Protein AF-A0A4Q3UYT1-F1 (afdb_monomer_lite)

pLDDT: mean 86.76, std 13.09, range [27.31, 98.31]

Structure (mmCIF, N/CA/C/O backbone):
data_AF-A0A4Q3UYT1-F1
#
_entry.id   AF-A0A4Q3UYT1-F1
#
loop_
_atom_site.group_PDB
_atom_site.id
_atom_site.type_symbol
_atom_site.label_atom_id
_atom_site.label_alt_id
_atom_site.label_comp_id
_atom_site.label_asym_id
_atom_site.label_entity_id
_atom_site.label_seq_id
_atom_site.pdbx_PDB_ins_code
_atom_site.Cartn_x
_atom_site.Cartn_y
_atom_site.Cartn_z
_atom_site.occupancy
_atom_site.B_iso_or_equiv
_atom_site.auth_seq_id
_atom_site.auth_comp_id
_atom_site.auth_asym_id
_atom_site.auth_atom_id
_atom_site.pdbx_PDB_model_num
ATOM 1 N N . MET A 1 1 ? -26.853 -5.109 47.992 1.00 38.84 1 MET A N 1
ATOM 2 C CA . MET A 1 1 ? -26.633 -5.726 46.668 1.00 38.84 1 MET A CA 1
ATOM 3 C C . MET A 1 1 ? -26.149 -4.627 45.738 1.00 38.84 1 MET A C 1
ATOM 5 O O . MET A 1 1 ? -26.938 -3.779 45.352 1.00 38.84 1 MET A O 1
ATOM 9 N N . VAL A 1 2 ? -24.836 -4.546 45.523 1.00 29.66 2 VAL A N 1
ATOM 10 C CA . VAL A 1 2 ? -24.197 -3.491 44.723 1.00 29.66 2 VAL A CA 1
ATOM 11 C C . VAL A 1 2 ? -24.002 -4.058 43.322 1.00 29.66 2 VAL A C 1
ATOM 13 O O . VAL A 1 2 ? -23.218 -4.988 43.153 1.00 29.66 2 VAL A O 1
ATOM 16 N N . LEU A 1 3 ? -24.748 -3.553 42.336 1.00 27.31 3 LEU A N 1
ATOM 17 C CA . LEU A 1 3 ? -24.408 -3.790 40.935 1.00 27.31 3 LEU A CA 1
ATOM 18 C C . LEU A 1 3 ? -23.140 -2.984 40.626 1.00 27.31 3 LEU A C 1
ATOM 20 O O . LEU A 1 3 ? -23.147 -1.771 40.854 1.00 27.31 3 LEU A O 1
ATOM 24 N N . PRO A 1 4 ? -22.069 -3.591 40.090 1.00 34.38 4 PRO A N 1
ATOM 25 C CA . PRO A 1 4 ? -21.012 -2.795 39.506 1.00 34.38 4 PRO A CA 1
ATOM 26 C C . PRO A 1 4 ? -21.599 -2.134 38.257 1.00 34.38 4 PRO A C 1
ATOM 28 O O . PRO A 1 4 ? -22.076 -2.816 37.348 1.00 34.38 4 PRO A O 1
ATOM 31 N N . LEU A 1 5 ? -21.575 -0.799 38.212 1.00 30.27 5 LEU A N 1
ATOM 32 C CA . LEU A 1 5 ? -21.608 -0.091 36.940 1.00 30.27 5 LEU A CA 1
ATOM 33 C C . LEU A 1 5 ? -20.421 -0.638 36.138 1.00 30.27 5 LEU A C 1
ATOM 35 O O . LEU A 1 5 ? -19.271 -0.305 36.427 1.00 30.27 5 LEU A O 1
ATOM 39 N N . LEU A 1 6 ? -20.690 -1.503 35.157 1.00 36.19 6 LEU A N 1
ATOM 40 C CA . LEU A 1 6 ? -19.767 -1.696 34.051 1.00 36.19 6 LEU A CA 1
ATOM 41 C C . LEU A 1 6 ? -19.621 -0.318 33.412 1.00 36.19 6 LEU A C 1
ATOM 43 O O . LEU A 1 6 ? -20.499 0.137 32.680 1.00 36.19 6 LEU A O 1
ATOM 47 N N . GLY A 1 7 ? -18.541 0.378 33.760 1.00 33.81 7 GLY A N 1
ATOM 48 C CA . GLY A 1 7 ? -18.118 1.557 33.036 1.00 33.81 7 GLY A CA 1
ATOM 49 C C . GLY A 1 7 ? -17.941 1.135 31.588 1.00 33.81 7 GLY A C 1
ATOM 50 O O . GLY A 1 7 ? -16.992 0.422 31.266 1.00 33.81 7 GLY A O 1
ATOM 51 N N . LEU A 1 8 ? -18.879 1.536 30.730 1.00 33.84 8 LEU A N 1
ATOM 52 C CA . LEU A 1 8 ? -18.677 1.578 29.291 1.00 33.84 8 LEU A CA 1
ATOM 53 C C . LEU A 1 8 ? -17.530 2.561 29.054 1.00 33.84 8 LEU A C 1
ATOM 55 O O . LEU A 1 8 ? -17.736 3.754 28.846 1.00 33.84 8 LEU A O 1
ATOM 59 N N . LEU A 1 9 ? -16.298 2.069 29.157 1.00 42.50 9 LEU A N 1
ATOM 60 C CA . LEU A 1 9 ? -15.155 2.756 28.595 1.00 42.50 9 LEU A CA 1
ATOM 61 C C . LEU A 1 9 ? -15.415 2.768 27.093 1.00 42.50 9 LEU A C 1
ATOM 63 O O . LEU A 1 9 ? -15.369 1.723 26.447 1.00 42.50 9 LEU A O 1
ATOM 67 N N . ALA A 1 10 ? -15.772 3.936 26.563 1.00 49.00 10 ALA A N 1
ATOM 68 C CA . ALA A 1 10 ? -15.881 4.154 25.133 1.00 49.00 10 ALA A CA 1
ATOM 69 C C . ALA A 1 10 ? -14.508 3.860 24.513 1.00 49.00 10 ALA A C 1
ATOM 71 O O . ALA A 1 10 ? -13.589 4.679 24.570 1.00 49.00 10 ALA A O 1
ATOM 72 N N . SER A 1 11 ? -14.338 2.646 23.998 1.00 58.69 11 SER A N 1
ATOM 73 C CA . SER A 1 11 ? -13.198 2.294 23.168 1.00 58.69 11 SER A CA 1
ATOM 74 C C . SER A 1 11 ? -13.380 2.993 21.831 1.00 58.69 11 SER A C 1
ATOM 76 O O . SER A 1 11 ? -14.423 2.836 21.192 1.00 58.69 11 SER A O 1
ATOM 78 N N . ASP A 1 12 ? -12.375 3.752 21.405 1.00 72.50 12 ASP A N 1
ATOM 79 C CA . ASP A 1 12 ? -12.398 4.344 20.074 1.00 72.50 12 ASP A CA 1
ATOM 80 C C . ASP A 1 12 ? -12.435 3.204 19.048 1.00 72.50 12 ASP A C 1
ATOM 82 O O . ASP A 1 12 ? -11.598 2.296 19.087 1.00 72.50 12 ASP A O 1
ATOM 86 N N . ILE A 1 13 ? -13.426 3.227 18.153 1.00 76.00 13 ILE A N 1
ATOM 87 C CA . ILE A 1 13 ? -13.493 2.285 17.037 1.00 76.00 13 ILE A CA 1
ATOM 88 C C . ILE A 1 13 ? -12.629 2.840 15.913 1.00 76.00 13 ILE A C 1
ATOM 90 O O . ILE A 1 13 ? -12.883 3.912 15.360 1.00 76.00 13 ILE A O 1
ATOM 94 N N . VAL A 1 14 ? -11.608 2.079 15.555 1.00 82.50 14 VAL A N 1
ATOM 95 C CA . VAL A 1 14 ? -10.807 2.296 14.361 1.00 82.50 14 VAL A CA 1
ATOM 96 C C . VAL A 1 14 ? -11.461 1.592 13.180 1.00 82.50 14 VAL A C 1
ATOM 98 O O . VAL A 1 14 ? -11.761 0.398 13.233 1.00 82.50 14 VAL A O 1
ATOM 101 N N . THR A 1 15 ? -11.621 2.335 12.088 1.00 82.50 15 THR A N 1
ATOM 102 C CA . THR A 1 15 ? -12.094 1.837 10.795 1.00 82.50 15 THR A CA 1
ATOM 103 C C . THR A 1 15 ? -11.015 2.012 9.735 1.00 82.50 15 THR A C 1
ATOM 105 O O . THR A 1 15 ? -10.253 2.980 9.769 1.00 82.50 15 THR A O 1
ATOM 108 N N . PHE A 1 16 ? -10.980 1.109 8.761 1.00 86.69 16 PHE A N 1
ATOM 109 C CA . PHE A 1 16 ? -10.059 1.189 7.630 1.00 86.69 16 PHE A CA 1
ATOM 110 C C . PHE A 1 16 ? -10.672 1.977 6.475 1.00 86.69 16 PHE A C 1
ATOM 112 O O . PHE A 1 16 ? -11.866 1.865 6.201 1.00 86.69 16 PHE A O 1
ATOM 119 N N . GLY A 1 17 ? -9.847 2.767 5.789 1.00 83.06 17 GLY A N 1
ATOM 120 C CA . GLY A 1 17 ? -10.263 3.426 4.559 1.00 83.06 17 GLY A CA 1
ATOM 121 C C . GLY A 1 17 ? -10.394 2.424 3.402 1.00 83.06 17 GLY A C 1
ATOM 122 O O . GLY A 1 17 ? -9.722 1.387 3.396 1.00 83.06 17 GLY A O 1
ATOM 123 N N . PRO A 1 18 ? -11.214 2.722 2.380 1.00 81.12 18 PRO A N 1
ATOM 124 C CA . PRO A 1 18 ? -11.210 1.957 1.138 1.00 81.12 18 PRO A CA 1
ATOM 125 C C . PRO A 1 18 ? -9.799 1.877 0.541 1.00 81.12 18 PRO A C 1
ATOM 127 O O . PRO A 1 18 ? -9.066 2.869 0.505 1.00 81.12 18 PRO A O 1
ATOM 130 N N . GLY A 1 19 ? -9.416 0.691 0.068 1.00 85.56 19 GLY A N 1
ATOM 131 C CA . GLY A 1 19 ? -8.095 0.451 -0.517 1.00 85.56 19 GLY A CA 1
ATOM 132 C C . GLY A 1 19 ? -6.958 0.270 0.494 1.00 85.56 19 GLY A C 1
ATOM 133 O O . GLY A 1 19 ? -5.814 0.147 0.065 1.00 85.56 19 GLY A O 1
ATOM 134 N N . THR A 1 20 ? -7.217 0.235 1.807 1.00 90.94 20 THR A N 1
ATOM 135 C CA . THR A 1 20 ? -6.207 -0.179 2.796 1.00 90.94 20 THR A CA 1
ATOM 136 C C . THR A 1 20 ? -5.917 -1.678 2.656 1.00 90.94 20 THR A C 1
ATOM 138 O O . THR A 1 20 ? -6.836 -2.490 2.560 1.00 90.94 20 THR A O 1
ATOM 141 N N . SER A 1 21 ? -4.644 -2.068 2.663 1.00 91.81 21 SER A N 1
ATOM 142 C CA . SER A 1 21 ? -4.230 -3.445 2.397 1.00 91.81 21 SER A CA 1
ATOM 143 C C . SER A 1 21 ? -4.503 -4.413 3.551 1.00 91.81 21 SER A C 1
ATOM 145 O O . SER A 1 21 ? -4.430 -3.999 4.709 1.00 91.81 21 SER A O 1
ATOM 147 N N . PRO A 1 22 ? -4.744 -5.709 3.269 1.00 89.06 22 PRO A N 1
ATOM 148 C CA . PRO A 1 22 ? -4.932 -6.719 4.310 1.00 89.06 22 PRO A CA 1
ATOM 149 C C . PRO A 1 22 ? -3.774 -6.771 5.311 1.00 89.06 22 PRO A C 1
ATOM 151 O O . PRO A 1 22 ? -4.014 -6.776 6.511 1.00 89.06 22 PRO A O 1
ATOM 154 N N . GLU A 1 23 ? -2.525 -6.676 4.843 1.00 91.19 23 GLU A N 1
ATOM 155 C CA . GLU A 1 23 ? -1.339 -6.751 5.710 1.00 91.19 23 GLU A CA 1
ATOM 156 C C . GLU A 1 23 ? -1.284 -5.585 6.712 1.00 91.19 23 GLU A C 1
ATOM 158 O O . GLU A 1 23 ? -0.921 -5.749 7.882 1.00 91.19 23 GLU A O 1
ATOM 163 N N . PHE A 1 24 ? -1.688 -4.390 6.270 1.00 93.50 24 PHE A N 1
ATOM 164 C CA . PHE A 1 24 ? -1.835 -3.235 7.149 1.00 93.50 24 PHE A CA 1
ATOM 165 C C . PHE A 1 24 ? -2.968 -3.458 8.160 1.00 93.50 24 PHE A C 1
ATOM 167 O O . PHE A 1 24 ? -2.777 -3.234 9.356 1.00 93.50 24 PHE A O 1
ATOM 174 N N . GLN A 1 25 ? -4.132 -3.926 7.697 1.00 92.38 25 GLN A N 1
ATOM 175 C CA . GLN A 1 25 ? -5.292 -4.184 8.555 1.00 92.38 25 GLN A CA 1
ATOM 176 C C . GLN A 1 25 ? -4.997 -5.244 9.623 1.00 92.38 25 GLN A C 1
ATOM 178 O O . GLN A 1 25 ? -5.402 -5.085 10.774 1.00 92.38 25 GLN A O 1
ATOM 183 N N . ASP A 1 26 ? -4.292 -6.314 9.263 1.00 91.69 26 ASP A N 1
ATOM 184 C CA . ASP A 1 26 ? -3.894 -7.389 10.174 1.00 91.69 26 ASP A CA 1
ATOM 185 C C . ASP A 1 26 ? -2.922 -6.878 11.239 1.00 91.69 26 ASP A C 1
ATOM 187 O O . ASP A 1 26 ? -3.110 -7.144 12.428 1.00 91.69 26 ASP A O 1
ATOM 191 N N . THR A 1 27 ? -1.947 -6.051 10.844 1.00 93.50 27 THR A N 1
ATOM 192 C CA . THR A 1 27 ? -1.020 -5.417 11.794 1.00 93.50 27 THR A CA 1
ATOM 193 C C . THR A 1 27 ? -1.770 -4.524 12.788 1.00 93.50 27 THR A C 1
ATOM 195 O O . THR A 1 27 ? -1.546 -4.625 13.994 1.00 93.50 27 THR A O 1
ATOM 198 N N . VAL A 1 28 ? -2.701 -3.688 12.311 1.00 94.50 28 VAL A N 1
ATOM 199 C CA . VAL A 1 28 ? -3.529 -2.820 13.170 1.00 94.50 28 VAL A CA 1
ATOM 200 C C . VAL A 1 28 ? -4.394 -3.635 14.133 1.00 94.50 28 VAL A C 1
ATOM 202 O O . VAL A 1 28 ? -4.405 -3.349 15.330 1.00 94.50 28 VAL A O 1
ATOM 205 N N . ARG A 1 29 ? -5.059 -4.691 13.649 1.00 92.75 29 ARG A N 1
ATOM 206 C CA . ARG A 1 29 ? -5.827 -5.618 14.498 1.00 92.75 29 ARG A CA 1
ATOM 207 C C . ARG A 1 29 ? -4.945 -6.279 15.557 1.00 92.75 29 ARG A C 1
ATOM 209 O O . ARG A 1 29 ? -5.341 -6.378 16.717 1.00 92.75 29 ARG A O 1
ATOM 216 N N . GLY A 1 30 ? -3.726 -6.670 15.189 1.00 93.06 30 GLY A N 1
ATOM 217 C CA . GLY A 1 30 ? -2.736 -7.212 16.116 1.00 93.06 30 GLY A CA 1
ATOM 218 C C . GLY A 1 30 ? -2.318 -6.223 17.210 1.00 93.06 30 GLY A C 1
ATOM 219 O O . GLY A 1 30 ? -2.151 -6.637 18.359 1.00 93.06 30 GLY A O 1
ATOM 220 N N . ILE A 1 31 ? -2.174 -4.933 16.878 1.00 94.56 31 ILE A N 1
ATOM 221 C CA . ILE A 1 31 ? -1.887 -3.864 17.851 1.00 94.56 31 ILE A CA 1
ATOM 222 C C . ILE A 1 31 ? -3.055 -3.723 18.823 1.00 94.56 31 ILE A C 1
ATOM 224 O O . ILE A 1 31 ? -2.837 -3.817 20.029 1.00 94.56 31 ILE A O 1
ATOM 228 N N . SER A 1 32 ? -4.280 -3.568 18.315 1.00 92.50 32 SER A N 1
ATOM 229 C CA . SER A 1 32 ? -5.493 -3.475 19.136 1.00 92.50 32 SER A CA 1
ATOM 230 C C . SER A 1 32 ? -5.618 -4.642 20.114 1.00 92.50 32 SER A C 1
ATOM 232 O O . SER A 1 32 ? -5.707 -4.424 21.320 1.00 92.50 32 SER A O 1
ATOM 234 N N . ALA A 1 33 ? -5.493 -5.878 19.622 1.00 92.88 33 ALA A N 1
ATOM 235 C CA . ALA A 1 33 ? -5.571 -7.075 20.456 1.00 92.88 33 ALA A CA 1
ATOM 236 C C . ALA A 1 33 ? -4.444 -7.163 21.504 1.00 92.88 33 ALA A C 1
ATOM 238 O O . ALA A 1 33 ? -4.620 -7.779 22.556 1.00 92.88 33 ALA A O 1
ATOM 239 N N . ALA A 1 34 ? -3.264 -6.595 21.229 1.00 94.06 34 ALA A N 1
ATOM 240 C CA . ALA A 1 34 ? -2.174 -6.529 22.200 1.00 94.06 34 ALA A CA 1
ATOM 241 C C . ALA A 1 34 ? -2.446 -5.477 23.288 1.00 94.06 34 ALA A C 1
ATOM 243 O O . ALA A 1 34 ? -2.235 -5.768 24.464 1.00 94.06 34 ALA A O 1
ATOM 244 N N . VAL A 1 35 ? -2.968 -4.301 22.922 1.00 93.25 35 VAL A N 1
ATOM 245 C CA . VAL A 1 35 ? -3.339 -3.246 23.883 1.00 93.25 35 VAL A CA 1
ATOM 246 C C . VAL A 1 35 ? -4.492 -3.693 24.783 1.00 93.25 35 VAL A C 1
ATOM 248 O O . VAL A 1 35 ? -4.411 -3.517 25.994 1.00 93.25 35 VAL A O 1
ATOM 251 N N . GLU A 1 36 ? -5.518 -4.346 24.230 1.00 90.69 36 GLU A N 1
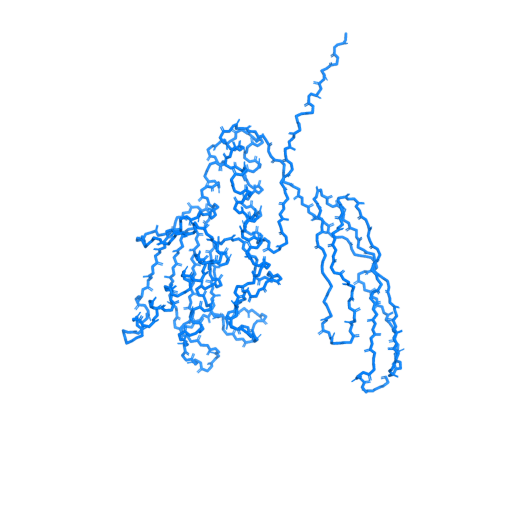ATOM 252 C CA . GLU A 1 36 ? -6.632 -4.922 25.006 1.00 90.69 36 GLU A CA 1
ATOM 253 C C . GLU A 1 36 ? -6.157 -5.929 26.064 1.00 90.69 36 GLU A C 1
ATOM 255 O O . GLU A 1 36 ? -6.716 -6.001 27.155 1.00 90.69 36 GLU A O 1
ATOM 260 N N . LYS A 1 37 ? -5.090 -6.681 25.767 1.00 93.12 37 LYS A N 1
ATOM 261 C CA . LYS A 1 37 ? -4.464 -7.633 26.699 1.00 93.12 37 LYS A CA 1
ATOM 262 C C . LYS A 1 37 ? -3.452 -6.987 27.654 1.00 93.12 37 LYS A C 1
ATOM 264 O O . LYS A 1 37 ? -2.860 -7.696 28.462 1.00 93.12 37 LYS A O 1
ATOM 269 N N . GLY A 1 38 ? -3.207 -5.680 27.545 1.00 92.56 38 GLY A N 1
ATOM 270 C CA . GLY A 1 38 ? -2.166 -4.975 28.299 1.00 92.56 38 GLY A CA 1
ATOM 271 C C . GLY A 1 38 ? -0.727 -5.322 27.884 1.00 92.56 38 GLY A C 1
ATOM 272 O O . GLY A 1 38 ? 0.218 -4.950 28.580 1.00 92.56 38 GLY A O 1
ATOM 273 N N . ASP A 1 39 ? -0.524 -6.007 26.754 1.00 95.38 39 ASP A N 1
ATOM 274 C CA . ASP A 1 39 ? 0.796 -6.384 26.234 1.00 95.38 39 ASP A CA 1
ATOM 275 C C . ASP A 1 39 ? 1.425 -5.223 25.443 1.00 95.38 39 ASP A C 1
ATOM 277 O O . ASP A 1 39 ? 1.495 -5.210 24.207 1.00 95.38 39 ASP A O 1
ATOM 281 N N . LYS A 1 40 ? 1.897 -4.212 26.183 1.00 94.19 40 LYS A N 1
ATOM 282 C CA . LYS A 1 40 ? 2.532 -3.011 25.612 1.00 94.19 40 LYS A CA 1
ATOM 283 C C . LYS A 1 40 ? 3.761 -3.323 24.764 1.00 94.19 40 LYS A C 1
ATOM 285 O O . LYS A 1 40 ? 4.020 -2.619 23.786 1.00 94.19 40 LYS A O 1
ATOM 290 N N . ALA A 1 41 ? 4.527 -4.351 25.128 1.00 94.44 41 ALA A N 1
ATOM 291 C CA . ALA A 1 41 ? 5.742 -4.726 24.414 1.00 94.44 41 ALA A CA 1
ATOM 292 C C . ALA A 1 41 ? 5.403 -5.244 23.012 1.00 94.44 41 ALA A C 1
ATOM 294 O O . ALA A 1 41 ? 5.958 -4.766 22.017 1.00 94.44 41 ALA A O 1
ATOM 295 N N . LYS A 1 42 ? 4.432 -6.160 22.908 1.00 94.69 42 LYS A N 1
ATOM 296 C CA . LYS A 1 42 ? 3.948 -6.647 21.615 1.00 94.69 42 LYS A CA 1
ATOM 297 C C . LYS A 1 42 ? 3.275 -5.544 20.808 1.00 94.69 42 LYS A C 1
ATOM 299 O O . LYS A 1 42 ? 3.552 -5.445 19.613 1.00 94.69 42 LYS A O 1
ATOM 304 N N . ALA A 1 43 ? 2.446 -4.709 21.436 1.00 95.12 43 ALA A N 1
ATOM 305 C CA . ALA A 1 43 ? 1.783 -3.599 20.759 1.00 95.12 43 ALA A CA 1
ATOM 306 C C . ALA A 1 43 ? 2.801 -2.619 20.154 1.00 95.12 43 ALA A C 1
ATOM 308 O O . ALA A 1 43 ? 2.705 -2.277 18.979 1.00 95.12 43 ALA A O 1
ATOM 309 N N . SER A 1 44 ? 3.835 -2.250 20.917 1.00 94.50 44 SER A N 1
ATOM 310 C CA . SER A 1 44 ? 4.917 -1.372 20.451 1.00 94.50 44 SER A CA 1
ATOM 311 C C . SER A 1 44 ? 5.724 -2.004 19.316 1.00 94.50 44 SER A C 1
ATOM 313 O O . SER A 1 44 ? 6.047 -1.331 18.338 1.00 94.50 44 SER A O 1
ATOM 315 N N . ARG A 1 45 ? 6.011 -3.311 19.404 1.00 92.75 45 ARG A N 1
ATOM 316 C CA . ARG A 1 45 ? 6.698 -4.049 18.336 1.00 92.75 45 ARG A CA 1
ATOM 317 C C . ARG A 1 45 ? 5.884 -4.054 17.043 1.00 92.75 45 ARG A C 1
ATOM 319 O O . ARG A 1 45 ? 6.445 -3.799 15.987 1.00 92.75 45 ARG A O 1
ATOM 326 N N . LEU A 1 46 ? 4.582 -4.330 17.121 1.00 93.56 46 LEU A N 1
ATOM 327 C CA . LEU A 1 46 ? 3.697 -4.326 15.952 1.00 93.56 46 LEU A CA 1
ATOM 328 C C . LEU A 1 46 ? 3.506 -2.912 15.388 1.00 93.56 46 LEU A C 1
ATOM 330 O O . LEU A 1 46 ? 3.515 -2.734 14.176 1.00 93.56 46 LEU A O 1
ATOM 334 N N . LEU A 1 47 ? 3.414 -1.893 16.245 1.00 94.25 47 LEU A N 1
ATOM 335 C CA . LEU A 1 47 ? 3.349 -0.494 15.820 1.00 94.25 47 LEU A CA 1
ATOM 336 C C . LEU A 1 47 ? 4.597 -0.082 15.023 1.00 94.25 47 LEU A C 1
ATOM 338 O O . LEU A 1 47 ? 4.481 0.655 14.047 1.00 94.25 47 LEU A O 1
ATOM 342 N N . ALA A 1 48 ? 5.777 -0.593 15.386 1.00 92.00 48 ALA A N 1
ATOM 343 C CA . ALA A 1 48 ? 7.012 -0.370 14.632 1.00 92.00 48 ALA A CA 1
ATOM 344 C C . ALA A 1 48 ? 7.016 -1.037 13.240 1.00 92.00 48 ALA A C 1
ATOM 346 O O . ALA A 1 48 ? 7.828 -0.665 12.392 1.00 92.00 48 ALA A O 1
ATOM 347 N N . LEU A 1 49 ? 6.105 -1.986 12.983 1.00 91.31 49 LEU A N 1
ATOM 348 C CA . LEU A 1 49 ? 5.872 -2.568 11.658 1.00 91.31 49 LEU A CA 1
ATOM 349 C C . LEU A 1 49 ? 4.909 -1.736 10.809 1.00 91.31 49 LEU A C 1
ATOM 351 O O . LEU A 1 49 ? 4.644 -2.125 9.677 1.00 91.31 49 LEU A O 1
ATOM 355 N N . LEU A 1 50 ? 4.341 -0.636 11.303 1.00 93.94 50 LEU A N 1
ATOM 356 C CA . LEU A 1 50 ? 3.525 0.248 10.472 1.00 93.94 50 LEU A CA 1
ATOM 357 C C . LEU A 1 50 ? 4.405 1.258 9.706 1.00 93.94 50 LEU A C 1
ATOM 359 O O . LEU A 1 50 ? 5.525 1.560 10.124 1.00 93.94 50 LEU A O 1
ATOM 363 N N . PRO A 1 51 ? 3.939 1.778 8.554 1.00 94.12 51 PRO A N 1
ATOM 364 C CA . PRO A 1 51 ? 4.714 2.718 7.752 1.00 94.12 51 PRO A CA 1
ATOM 365 C C . PRO A 1 51 ? 5.049 4.000 8.528 1.00 94.12 51 PRO A C 1
ATOM 367 O O . PRO A 1 51 ? 4.197 4.599 9.178 1.00 94.12 51 PRO A O 1
ATOM 370 N N . ALA A 1 52 ? 6.285 4.478 8.399 1.00 92.81 52 ALA A N 1
ATOM 371 C CA . ALA A 1 52 ? 6.709 5.776 8.920 1.00 92.81 52 ALA A CA 1
ATOM 372 C C . ALA A 1 52 ? 6.777 6.828 7.802 1.00 92.81 52 ALA A C 1
ATOM 374 O O . ALA A 1 52 ? 7.083 6.500 6.655 1.00 92.81 52 ALA A O 1
ATOM 375 N N . LYS A 1 53 ? 6.561 8.107 8.150 1.00 93.75 53 LYS A N 1
ATOM 376 C CA . LYS A 1 53 ? 6.727 9.234 7.210 1.00 93.75 53 LYS A CA 1
ATOM 377 C C . LYS A 1 53 ? 8.179 9.377 6.736 1.00 93.75 53 LYS A C 1
ATOM 379 O O . LYS A 1 53 ? 8.425 9.748 5.593 1.00 93.75 53 LYS A O 1
ATOM 384 N N . THR A 1 54 ? 9.139 9.017 7.587 1.00 96.06 54 THR A N 1
ATOM 385 C CA . THR A 1 54 ? 10.538 8.831 7.186 1.00 96.06 54 THR A CA 1
ATOM 386 C C . THR A 1 54 ? 10.764 7.372 6.813 1.00 96.06 54 THR A C 1
ATOM 388 O O . THR A 1 54 ? 10.891 6.511 7.682 1.00 96.06 54 THR A O 1
ATOM 391 N N . VAL A 1 55 ? 10.834 7.095 5.516 1.00 96.00 55 VAL A N 1
ATOM 392 C CA . VAL A 1 55 ? 11.100 5.767 4.966 1.00 96.00 55 VAL A CA 1
ATOM 393 C C . VAL A 1 55 ? 12.606 5.560 4.874 1.00 96.00 55 VAL A C 1
ATOM 395 O O . VAL A 1 55 ? 13.290 6.208 4.077 1.00 96.00 55 VAL A O 1
ATOM 398 N N . THR A 1 56 ? 13.139 4.642 5.677 1.00 96.81 56 THR A N 1
ATOM 399 C CA . THR A 1 56 ? 14.499 4.145 5.466 1.00 96.81 56 THR A CA 1
ATOM 400 C C . THR A 1 56 ? 14.481 3.086 4.371 1.00 96.81 56 THR A C 1
ATOM 402 O O . THR A 1 56 ? 13.662 2.168 4.418 1.00 96.81 56 THR A O 1
ATOM 405 N N . TYR A 1 57 ? 15.366 3.202 3.381 1.00 98.00 57 TYR A N 1
ATOM 406 C CA . TYR A 1 57 ? 15.396 2.268 2.257 1.00 98.00 57 TYR A CA 1
ATOM 407 C C . TYR A 1 57 ? 16.796 1.747 1.940 1.00 98.00 57 TYR A C 1
ATOM 409 O O . TYR A 1 57 ? 17.774 2.486 2.051 1.00 98.00 57 TYR A O 1
ATOM 417 N N . SER A 1 58 ? 16.891 0.501 1.484 1.00 97.81 58 SER A N 1
ATOM 418 C CA . SER A 1 58 ? 18.089 -0.044 0.841 1.00 97.81 58 SER A CA 1
ATOM 419 C C . SER A 1 58 ? 17.828 -0.277 -0.650 1.00 97.81 58 SER A C 1
ATOM 421 O O . SER A 1 58 ? 16.697 -0.504 -1.077 1.00 97.81 58 SER A O 1
ATOM 423 N N . TRP A 1 59 ? 18.876 -0.145 -1.463 1.00 97.75 59 TRP A N 1
ATOM 424 C CA . TRP A 1 59 ? 18.817 -0.281 -2.920 1.00 97.75 59 TRP A CA 1
ATOM 425 C C . TRP A 1 59 ? 19.965 -1.174 -3.367 1.00 97.75 59 TRP A C 1
ATOM 427 O O . TRP A 1 59 ? 21.107 -0.715 -3.452 1.00 97.75 59 TRP A O 1
ATOM 437 N N . ASP A 1 60 ? 19.663 -2.451 -3.572 1.00 97.19 60 ASP A N 1
ATOM 438 C CA . ASP A 1 60 ? 20.627 -3.452 -4.009 1.00 97.19 60 ASP A CA 1
ATOM 439 C C . ASP A 1 60 ? 20.756 -3.406 -5.532 1.00 97.19 60 ASP A C 1
ATOM 441 O O . ASP A 1 60 ? 19.934 -3.947 -6.259 1.00 97.19 60 ASP A O 1
ATOM 445 N N . GLU A 1 61 ? 21.791 -2.734 -6.025 1.00 96.44 61 GLU A N 1
ATOM 446 C CA . GLU A 1 61 ? 22.047 -2.591 -7.460 1.00 96.44 61 GLU A CA 1
ATOM 447 C C . GLU A 1 61 ? 22.889 -3.725 -8.063 1.00 96.44 61 GLU A C 1
ATOM 449 O O . GLU A 1 61 ? 23.288 -3.630 -9.227 1.00 96.44 61 GLU A O 1
ATOM 454 N N . SER A 1 62 ? 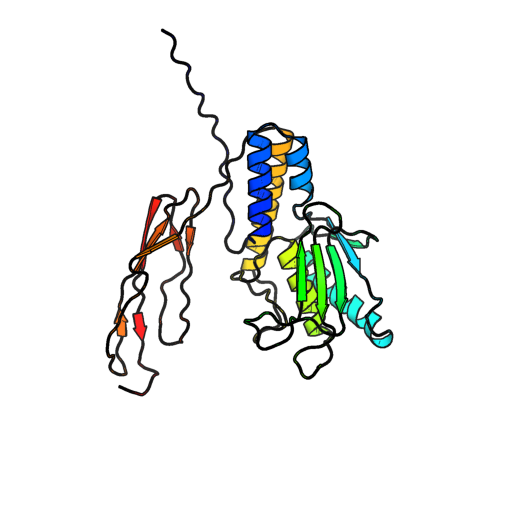23.186 -4.784 -7.300 1.00 97.00 62 SER A N 1
ATOM 455 C CA . SER A 1 62 ? 24.103 -5.853 -7.722 1.00 97.00 62 SER A CA 1
ATOM 456 C C . SER A 1 62 ? 23.670 -6.527 -9.027 1.00 97.00 62 SER A C 1
ATOM 458 O O . SER A 1 62 ? 24.504 -6.756 -9.903 1.00 97.00 62 SER A O 1
ATOM 460 N N . ALA A 1 63 ? 22.366 -6.756 -9.194 1.00 96.81 63 ALA A N 1
ATOM 461 C CA . ALA A 1 63 ? 21.788 -7.353 -10.394 1.00 96.81 63 ALA A CA 1
ATOM 462 C C . ALA A 1 63 ? 21.522 -6.346 -11.534 1.00 96.81 63 ALA A C 1
ATOM 464 O O . ALA A 1 63 ? 21.214 -6.765 -12.648 1.00 96.81 63 ALA A O 1
ATOM 465 N N . ILE A 1 64 ? 21.646 -5.031 -11.303 1.00 96.81 64 ILE A N 1
ATOM 466 C CA . ILE A 1 64 ? 21.406 -4.016 -12.342 1.00 96.81 64 ILE A CA 1
ATOM 467 C C . ILE A 1 64 ? 22.634 -3.926 -13.270 1.00 96.81 64 ILE A C 1
ATOM 469 O O . ILE A 1 64 ? 23.751 -3.694 -12.776 1.00 96.81 64 ILE A O 1
ATOM 473 N N . PRO A 1 65 ? 22.455 -4.012 -14.608 1.00 95.94 65 PRO A N 1
ATOM 474 C CA . PRO A 1 65 ? 23.531 -3.776 -15.568 1.00 95.94 65 PRO A CA 1
ATOM 475 C C . PRO A 1 65 ? 24.230 -2.440 -15.312 1.00 95.94 65 PRO A C 1
ATOM 477 O O . PRO A 1 65 ? 23.571 -1.413 -15.158 1.00 95.94 65 PRO A O 1
ATOM 480 N N . LYS A 1 66 ? 25.571 -2.432 -15.291 1.00 97.12 66 LYS A N 1
ATOM 481 C CA . LYS A 1 66 ? 26.370 -1.248 -14.918 1.00 97.12 66 LYS A CA 1
ATOM 482 C C . LYS A 1 66 ? 25.974 0.009 -15.704 1.00 97.12 66 LYS A C 1
ATOM 484 O O . LYS A 1 66 ? 25.869 1.076 -15.108 1.00 97.12 66 LYS A O 1
ATOM 489 N N . ALA A 1 67 ? 25.704 -0.137 -17.003 1.00 96.81 67 ALA A N 1
ATOM 490 C CA . ALA A 1 67 ? 25.295 0.956 -17.886 1.00 96.81 67 ALA A CA 1
ATOM 491 C C . ALA A 1 67 ? 23.937 1.582 -17.512 1.00 96.81 67 ALA A C 1
ATOM 493 O O . ALA A 1 67 ? 23.717 2.753 -17.783 1.00 96.81 67 ALA A O 1
ATOM 494 N N . SER A 1 68 ? 23.048 0.835 -16.853 1.00 96.81 68 SER A N 1
ATOM 495 C CA . SER A 1 68 ? 21.689 1.281 -16.516 1.00 96.81 68 SER A CA 1
ATOM 496 C C . SER A 1 68 ? 21.559 1.831 -15.093 1.00 96.81 68 SER A C 1
ATOM 498 O O . SER A 1 68 ? 20.526 2.398 -14.746 1.00 96.81 68 SER A O 1
ATOM 500 N N . ARG A 1 69 ? 22.580 1.678 -14.236 1.00 97.31 69 ARG A N 1
ATOM 501 C CA . ARG A 1 69 ? 22.485 2.018 -12.801 1.00 97.31 69 ARG A CA 1
ATOM 502 C C . ARG A 1 69 ? 22.156 3.488 -12.541 1.00 97.31 69 ARG A C 1
ATOM 504 O O . ARG A 1 69 ? 21.346 3.773 -11.660 1.00 97.31 69 ARG A O 1
ATOM 511 N N . ALA A 1 70 ? 22.745 4.405 -13.309 1.00 98.12 70 ALA A N 1
ATOM 512 C CA . ALA A 1 70 ? 22.494 5.841 -13.167 1.00 98.12 70 ALA A CA 1
ATOM 513 C C . ALA A 1 70 ? 21.043 6.209 -13.530 1.00 98.12 70 ALA A C 1
ATOM 515 O O . ALA A 1 70 ? 20.369 6.920 -12.777 1.00 98.12 70 ALA A O 1
ATOM 516 N N . ASP A 1 71 ? 20.527 5.655 -14.628 1.00 97.62 71 ASP A N 1
ATOM 517 C CA . ASP A 1 71 ? 19.139 5.863 -15.049 1.00 97.62 71 ASP A CA 1
ATOM 518 C C . ASP A 1 71 ? 18.155 5.256 -14.047 1.00 97.62 71 ASP A C 1
ATOM 520 O O . ASP A 1 71 ? 17.114 5.842 -13.742 1.00 97.62 71 ASP A O 1
ATOM 524 N N . PHE A 1 72 ? 18.509 4.105 -13.473 1.00 97.88 72 PHE A N 1
ATOM 525 C CA . PHE A 1 72 ? 17.692 3.415 -12.483 1.00 97.88 72 PHE A CA 1
ATOM 526 C C . PHE A 1 72 ? 17.613 4.191 -11.166 1.00 97.88 72 PHE A C 1
ATOM 528 O O . PHE A 1 72 ? 16.527 4.345 -10.600 1.00 97.88 72 PHE A O 1
ATOM 535 N N . ALA A 1 73 ? 18.740 4.736 -10.702 1.00 98.25 73 ALA A N 1
ATOM 536 C CA . ALA A 1 73 ? 18.767 5.647 -9.564 1.00 98.25 73 ALA A CA 1
ATOM 537 C C . ALA A 1 73 ? 17.920 6.902 -9.838 1.00 98.25 73 ALA A C 1
ATOM 539 O O . ALA A 1 73 ? 17.080 7.264 -9.016 1.00 98.25 73 ALA A O 1
ATOM 540 N N . THR A 1 74 ? 18.050 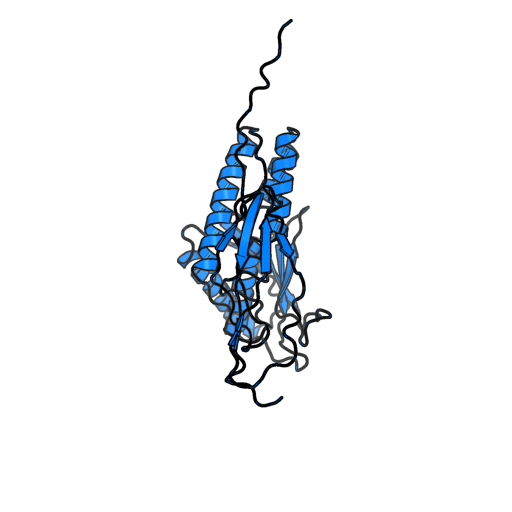7.495 -11.028 1.00 98.31 74 THR A N 1
ATOM 541 C CA . THR A 1 74 ? 17.239 8.649 -11.444 1.00 98.31 74 THR A CA 1
ATOM 542 C C . THR A 1 74 ? 15.737 8.334 -11.443 1.00 98.31 74 THR A C 1
ATOM 544 O O . THR A 1 74 ? 14.935 9.144 -10.977 1.00 98.31 74 THR A O 1
ATOM 547 N N . ALA A 1 75 ? 15.325 7.159 -11.932 1.00 97.19 75 ALA A N 1
ATOM 548 C CA . ALA A 1 75 ? 13.923 6.731 -11.925 1.00 97.19 75 ALA A CA 1
ATOM 549 C C . ALA A 1 75 ? 13.365 6.577 -10.504 1.00 97.19 75 ALA A C 1
ATOM 551 O O . ALA A 1 75 ? 12.257 7.042 -10.223 1.00 97.19 75 ALA A O 1
ATOM 552 N N . ARG A 1 76 ? 14.143 5.954 -9.609 1.00 98.12 76 ARG A N 1
ATOM 553 C CA . ARG A 1 76 ? 13.811 5.813 -8.186 1.00 98.12 76 ARG A CA 1
ATOM 554 C C . ARG A 1 76 ? 13.617 7.175 -7.533 1.00 98.12 76 ARG A C 1
ATOM 556 O O . ARG A 1 76 ? 12.598 7.403 -6.889 1.00 98.12 76 ARG A O 1
ATOM 563 N N . ASP A 1 77 ? 14.568 8.082 -7.722 1.00 98.25 77 ASP A N 1
ATOM 564 C CA . ASP A 1 77 ? 14.537 9.389 -7.067 1.00 98.25 77 ASP A CA 1
ATOM 565 C C . ASP A 1 77 ? 13.375 10.245 -7.592 1.00 98.25 77 ASP A C 1
ATOM 567 O O . ASP A 1 77 ? 12.712 10.928 -6.812 1.00 98.25 77 ASP A O 1
ATOM 571 N N . LYS A 1 78 ? 13.022 10.123 -8.881 1.00 97.38 78 LYS A N 1
ATOM 572 C CA . LYS A 1 78 ? 11.782 10.703 -9.423 1.00 97.38 78 LYS A CA 1
ATOM 573 C C . LYS A 1 78 ? 10.532 10.146 -8.742 1.00 97.38 78 LYS A C 1
ATOM 575 O O . LYS A 1 78 ? 9.671 10.935 -8.367 1.00 97.38 78 LYS A O 1
ATOM 580 N N . ALA A 1 79 ? 10.446 8.834 -8.524 1.00 96.19 79 ALA A N 1
ATOM 581 C CA . ALA A 1 79 ? 9.329 8.239 -7.787 1.00 96.19 79 ALA A CA 1
ATOM 582 C C . ALA A 1 79 ? 9.256 8.725 -6.328 1.00 96.19 79 ALA A C 1
ATOM 584 O O . ALA A 1 79 ? 8.167 8.984 -5.817 1.00 96.19 79 ALA A O 1
ATOM 585 N N . PHE A 1 80 ? 10.398 8.912 -5.661 1.00 97.44 80 PHE A N 1
ATOM 586 C CA . PHE A 1 80 ? 10.447 9.511 -4.322 1.00 97.44 80 PHE A CA 1
ATOM 587 C C . PHE A 1 80 ? 9.962 10.963 -4.316 1.00 97.44 80 PHE A C 1
ATOM 589 O O . PHE A 1 80 ? 9.207 11.352 -3.424 1.00 97.44 80 PHE A O 1
ATOM 596 N N . MET A 1 81 ? 10.353 11.759 -5.314 1.00 96.06 81 MET A N 1
ATOM 597 C CA . MET A 1 81 ? 9.878 13.137 -5.459 1.00 96.06 81 MET A CA 1
ATOM 598 C C . MET A 1 81 ? 8.368 13.206 -5.696 1.00 96.06 81 MET A C 1
ATOM 600 O O . MET A 1 81 ? 7.716 14.049 -5.090 1.00 96.06 81 MET A O 1
ATOM 604 N N . GLU A 1 82 ? 7.801 12.309 -6.510 1.00 94.75 82 GLU A N 1
ATOM 605 C CA . GLU A 1 82 ? 6.348 12.227 -6.721 1.00 94.75 82 GLU A CA 1
ATOM 606 C C . GLU A 1 82 ? 5.600 12.007 -5.407 1.00 94.75 82 GLU A C 1
ATOM 608 O O . GLU A 1 82 ? 4.671 12.744 -5.093 1.00 94.75 82 GLU A O 1
ATOM 613 N N . TRP A 1 83 ? 6.042 11.038 -4.603 1.00 94.94 83 TRP A N 1
ATOM 614 C CA . TRP A 1 83 ? 5.431 10.763 -3.304 1.00 94.94 83 TRP A CA 1
ATOM 615 C C . TRP A 1 83 ? 5.598 11.910 -2.310 1.00 94.94 83 TRP A C 1
ATOM 617 O O . TRP A 1 83 ? 4.645 12.251 -1.619 1.00 94.94 83 TRP A O 1
ATOM 627 N N . ASN A 1 84 ? 6.777 12.531 -2.242 1.00 93.81 84 ASN A N 1
ATOM 628 C CA . ASN A 1 84 ? 7.002 13.681 -1.363 1.00 93.81 84 ASN A CA 1
ATOM 629 C C . ASN A 1 84 ? 6.158 14.899 -1.780 1.00 93.81 84 ASN A C 1
ATOM 631 O O . ASN A 1 84 ? 5.634 15.604 -0.922 1.00 93.81 84 ASN A O 1
ATOM 635 N N . GLY A 1 85 ? 5.997 15.132 -3.087 1.00 90.81 85 GLY A N 1
ATOM 636 C CA . GLY A 1 85 ? 5.131 16.189 -3.609 1.00 90.81 85 GLY A CA 1
ATOM 637 C C . GLY A 1 85 ? 3.647 15.922 -3.351 1.00 90.81 85 GLY A C 1
ATOM 638 O O . GLY A 1 85 ? 2.897 16.851 -3.073 1.00 90.81 85 GLY A O 1
ATOM 639 N N . ALA A 1 86 ? 3.233 14.656 -3.402 1.00 87.69 86 ALA A N 1
ATOM 640 C CA . ALA A 1 86 ? 1.841 14.259 -3.229 1.00 87.69 86 ALA A CA 1
ATOM 641 C C . ALA A 1 86 ? 1.416 14.099 -1.755 1.00 87.69 86 ALA A C 1
ATOM 643 O O . ALA A 1 86 ? 0.249 14.291 -1.424 1.00 87.69 86 ALA A O 1
ATOM 644 N N . ALA A 1 87 ? 2.352 13.770 -0.863 1.00 87.62 87 ALA A N 1
ATOM 645 C CA . ALA A 1 87 ? 2.127 13.631 0.572 1.00 87.62 87 ALA A CA 1
ATOM 646 C C . ALA A 1 87 ? 3.213 14.401 1.354 1.00 87.62 87 ALA A C 1
ATOM 648 O O . ALA A 1 87 ? 4.291 13.860 1.639 1.00 87.62 87 ALA A O 1
ATOM 649 N N . PRO A 1 88 ? 2.942 15.670 1.718 1.00 85.50 88 PRO A N 1
ATOM 650 C CA . PRO A 1 88 ? 3.898 16.514 2.419 1.00 85.50 88 PRO A CA 1
ATOM 651 C C . PRO A 1 88 ? 4.402 15.884 3.720 1.00 85.50 88 PRO A C 1
ATOM 653 O O . PRO A 1 88 ? 3.644 15.349 4.528 1.00 85.50 88 PRO A O 1
ATOM 656 N N . GLY A 1 89 ? 5.712 15.975 3.938 1.00 89.06 89 GLY A N 1
ATOM 657 C CA . GLY A 1 89 ? 6.370 15.435 5.131 1.00 89.06 89 GLY A CA 1
ATOM 658 C C . GLY A 1 89 ? 6.910 14.014 4.968 1.00 89.06 89 GLY A C 1
ATOM 659 O O . GLY A 1 89 ? 7.638 13.559 5.850 1.00 89.06 89 GLY A O 1
ATOM 660 N N . LEU A 1 90 ? 6.647 13.341 3.841 1.00 94.56 90 LEU A N 1
ATOM 661 C CA . LEU A 1 90 ? 7.360 12.111 3.503 1.00 94.56 90 LEU A CA 1
ATOM 662 C C . LEU A 1 90 ? 8.844 12.392 3.242 1.00 94.56 90 LEU A C 1
ATOM 664 O O . LEU A 1 90 ? 9.217 13.365 2.585 1.00 94.56 90 LEU A O 1
ATOM 668 N N . ARG A 1 91 ? 9.717 11.538 3.773 1.00 96.19 91 ARG A N 1
ATOM 669 C CA . ARG A 1 91 ? 11.173 11.631 3.609 1.00 96.19 91 ARG A CA 1
ATOM 670 C C . ARG A 1 91 ? 11.732 10.256 3.289 1.00 96.19 91 ARG A C 1
ATOM 672 O O . ARG A 1 91 ? 11.320 9.270 3.887 1.00 96.19 91 ARG A O 1
ATOM 679 N N . PHE A 1 92 ? 12.713 10.202 2.397 1.00 97.62 92 PHE A N 1
ATOM 680 C CA . PHE A 1 92 ? 13.374 8.961 2.002 1.00 97.62 92 PHE A CA 1
ATOM 681 C C . PHE A 1 92 ? 14.843 9.030 2.396 1.00 97.62 92 PHE A C 1
ATOM 683 O O . PHE A 1 92 ? 15.571 9.913 1.946 1.00 97.62 92 PHE A O 1
ATOM 690 N N . LYS A 1 93 ? 15.283 8.105 3.250 1.00 97.44 93 LYS A N 1
ATOM 691 C CA . LYS A 1 93 ? 16.662 8.043 3.740 1.00 97.44 93 LYS A CA 1
ATOM 692 C C . LYS A 1 93 ? 17.277 6.703 3.368 1.00 97.44 93 LYS A C 1
ATOM 694 O O . LYS A 1 93 ? 16.804 5.662 3.813 1.00 97.44 93 LYS A O 1
ATOM 699 N N . LYS A 1 94 ? 18.357 6.716 2.588 1.00 97.25 94 LYS A N 1
ATOM 700 C CA . LYS A 1 94 ? 19.091 5.482 2.291 1.00 97.25 94 LYS A CA 1
ATOM 701 C C . LYS A 1 94 ? 19.717 4.934 3.580 1.00 97.25 94 LYS A C 1
ATOM 703 O O . LYS A 1 94 ? 20.291 5.694 4.358 1.00 97.25 94 LYS A O 1
ATOM 708 N N . ALA A 1 95 ? 19.608 3.632 3.802 1.00 95.81 95 ALA A N 1
ATOM 709 C CA . ALA A 1 95 ? 20.208 2.906 4.914 1.00 95.81 95 ALA A CA 1
ATOM 710 C C . ALA A 1 95 ? 20.601 1.487 4.453 1.00 95.81 95 ALA A C 1
ATOM 712 O O . ALA A 1 95 ? 19.913 0.934 3.595 1.00 95.81 95 ALA A O 1
ATOM 713 N N . PRO A 1 96 ? 21.664 0.868 5.005 1.00 90.06 96 PRO A N 1
ATOM 714 C CA . PRO A 1 96 ? 22.049 -0.501 4.641 1.00 90.06 96 PRO A CA 1
ATOM 715 C C . PRO A 1 96 ? 20.940 -1.529 4.908 1.00 90.06 96 PRO A C 1
ATOM 717 O O . PRO A 1 96 ? 20.690 -2.402 4.084 1.00 90.06 96 PRO A O 1
ATOM 720 N N . GLN A 1 97 ? 20.231 -1.372 6.029 1.00 87.31 97 GLN A N 1
ATOM 721 C CA . GLN A 1 97 ? 19.081 -2.184 6.433 1.00 87.31 97 GLN A CA 1
ATOM 722 C C . GLN A 1 97 ? 17.852 -1.279 6.578 1.00 87.31 97 GLN A C 1
ATOM 724 O O . GLN A 1 97 ? 17.418 -0.946 7.679 1.00 87.31 97 GLN A O 1
ATOM 729 N N . GLY A 1 98 ? 17.350 -0.780 5.447 1.00 90.31 98 GLY A N 1
ATOM 730 C CA . GLY A 1 98 ? 16.133 0.031 5.423 1.00 90.31 98 GLY A CA 1
ATOM 731 C C . GLY A 1 98 ? 14.885 -0.777 5.787 1.00 90.31 98 GLY A C 1
ATOM 732 O O . GLY A 1 98 ? 14.845 -1.990 5.601 1.00 90.31 98 GLY A O 1
ATOM 733 N N . ALA A 1 99 ? 13.837 -0.097 6.254 1.00 94.25 99 ALA A N 1
ATOM 734 C CA . ALA A 1 99 ? 12.514 -0.699 6.414 1.00 94.25 99 ALA A CA 1
ATOM 735 C C . ALA A 1 99 ? 11.935 -1.173 5.068 1.00 94.25 99 ALA A C 1
ATOM 737 O O . ALA A 1 99 ? 11.152 -2.120 5.037 1.00 94.25 99 ALA A O 1
ATOM 738 N N . LEU A 1 100 ? 12.343 -0.534 3.969 1.00 96.81 100 LEU A N 1
ATOM 739 C CA . LEU A 1 100 ? 12.025 -0.926 2.602 1.00 96.81 100 LEU A CA 1
ATOM 740 C C . LEU A 1 100 ? 13.293 -1.334 1.845 1.00 96.81 100 LEU A C 1
ATOM 742 O O . LEU A 1 100 ? 14.166 -0.504 1.599 1.00 96.81 100 LEU A O 1
ATOM 746 N N . GLN A 1 101 ? 13.388 -2.590 1.431 1.00 97.69 101 GLN A N 1
ATOM 747 C CA . GLN A 1 101 ? 14.479 -3.069 0.590 1.00 97.69 101 GLN A CA 1
ATOM 748 C C . GLN A 1 101 ? 14.027 -3.200 -0.862 1.00 97.69 101 GLN A C 1
ATOM 750 O O . GLN A 1 101 ? 13.041 -3.871 -1.150 1.00 97.69 101 GLN A O 1
ATOM 755 N N . PHE A 1 102 ? 14.782 -2.600 -1.780 1.00 98.31 102 PHE A N 1
ATOM 756 C CA . PHE A 1 102 ? 14.638 -2.821 -3.216 1.00 98.31 102 PHE A CA 1
ATOM 757 C C . PHE A 1 102 ? 15.724 -3.764 -3.723 1.00 98.31 102 PHE A C 1
ATOM 759 O O . PHE A 1 102 ? 16.912 -3.536 -3.468 1.00 98.31 102 PHE A O 1
ATOM 766 N N . ARG A 1 103 ? 15.314 -4.783 -4.477 1.00 97.88 103 ARG A N 1
ATOM 767 C CA . ARG A 1 103 ? 16.190 -5.734 -5.173 1.00 97.88 103 ARG A CA 1
ATOM 768 C C . ARG A 1 103 ? 15.724 -5.941 -6.602 1.00 97.88 103 ARG A C 1
ATOM 770 O O . ARG A 1 103 ? 14.612 -5.567 -6.970 1.00 97.88 103 ARG A O 1
ATOM 777 N N . PHE A 1 104 ? 16.577 -6.578 -7.394 1.00 97.81 104 PHE A N 1
ATOM 778 C CA . PHE A 1 104 ? 16.321 -6.828 -8.804 1.00 97.81 104 PHE A CA 1
ATOM 779 C C . PHE A 1 104 ? 16.552 -8.293 -9.135 1.00 97.81 104 PHE A C 1
ATOM 781 O O . PHE A 1 104 ? 17.502 -8.904 -8.650 1.00 97.81 104 PHE A O 1
ATOM 788 N N . SER A 1 105 ? 15.684 -8.835 -9.982 1.00 96.00 105 SER A N 1
ATOM 789 C CA . SER A 1 105 ? 15.828 -10.172 -10.554 1.00 96.00 105 SER A CA 1
ATOM 790 C C . SER A 1 105 ? 15.806 -10.072 -12.078 1.00 96.00 105 SER A C 1
ATOM 792 O O . SER A 1 105 ? 15.016 -9.283 -12.602 1.00 96.00 105 SER A O 1
ATOM 794 N N . PRO A 1 106 ? 16.598 -10.867 -12.823 1.00 93.25 106 PRO A N 1
ATOM 795 C CA . PRO A 1 106 ? 16.519 -10.904 -14.284 1.00 93.25 106 PRO A CA 1
ATOM 796 C C . PRO A 1 106 ? 15.094 -11.140 -14.807 1.00 93.25 106 PRO A C 1
ATOM 798 O O . PRO A 1 106 ? 14.671 -10.507 -15.777 1.00 93.25 106 PRO A O 1
ATOM 801 N N . LEU A 1 107 ? 14.353 -12.026 -14.134 1.00 91.00 107 LEU A N 1
ATOM 802 C CA . LEU A 1 107 ? 12.968 -12.381 -14.426 1.00 91.00 107 LEU A CA 1
ATOM 803 C C . LEU A 1 107 ? 12.277 -12.817 -13.126 1.00 91.00 107 LEU A C 1
ATOM 805 O O . LEU A 1 107 ? 12.901 -13.464 -12.282 1.00 91.00 107 LEU A O 1
ATOM 809 N N . LEU A 1 108 ? 11.010 -12.453 -12.948 1.00 92.25 108 LEU A N 1
ATOM 810 C CA . LEU A 1 108 ? 10.192 -12.942 -11.835 1.00 92.25 108 LEU A CA 1
ATOM 811 C C . LEU A 1 108 ? 9.336 -14.129 -12.281 1.00 92.25 108 LEU A C 1
ATOM 813 O O . LEU A 1 108 ? 9.117 -14.333 -13.471 1.00 92.25 108 LEU A O 1
ATOM 817 N N . ALA A 1 109 ? 8.863 -14.919 -11.319 1.00 88.50 109 ALA A N 1
ATOM 818 C CA . ALA A 1 109 ? 7.890 -15.968 -11.592 1.00 88.50 109 ALA A CA 1
ATOM 819 C C . ALA A 1 109 ? 6.522 -15.371 -11.969 1.00 88.50 109 ALA A C 1
ATOM 821 O O . ALA A 1 109 ? 6.211 -14.225 -11.627 1.00 88.50 109 ALA A O 1
ATOM 822 N N . ASN A 1 110 ? 5.703 -16.168 -12.651 1.00 84.75 110 ASN A N 1
ATOM 823 C CA . ASN A 1 110 ? 4.297 -15.858 -12.891 1.00 84.75 110 ASN A CA 1
ATOM 824 C C . ASN A 1 110 ? 3.469 -16.283 -11.674 1.00 84.75 110 ASN A C 1
ATOM 826 O O . ASN A 1 110 ? 3.822 -17.248 -10.987 1.00 84.75 110 ASN A O 1
ATOM 830 N N . ARG A 1 111 ? 2.338 -15.614 -11.448 1.00 80.06 111 ARG A N 1
ATOM 831 C CA . ARG A 1 111 ? 1.257 -16.210 -10.656 1.00 80.06 111 ARG A CA 1
ATOM 832 C C . ARG A 1 111 ? 0.441 -17.157 -11.546 1.00 80.06 111 ARG A C 1
ATOM 834 O O . ARG A 1 111 ? 0.433 -16.946 -12.759 1.00 80.06 111 ARG A O 1
ATOM 841 N N . PRO A 1 112 ? -0.232 -18.180 -10.987 1.00 79.62 112 PRO A N 1
ATOM 842 C CA . PRO A 1 112 ? -1.077 -19.088 -11.768 1.00 79.62 112 PRO A CA 1
ATOM 843 C C . PRO A 1 112 ? -2.103 -18.372 -12.662 1.00 79.62 112 PRO A C 1
ATOM 845 O O . PRO A 1 112 ? -2.393 -18.841 -13.757 1.00 79.62 112 PRO A O 1
ATOM 848 N N . GLU A 1 113 ? -2.618 -17.230 -12.209 1.00 79.44 113 GLU A N 1
ATOM 849 C CA . GLU A 1 113 ? -3.608 -16.401 -12.897 1.00 79.44 113 GLU A CA 1
ATOM 850 C C . GLU A 1 113 ? -3.022 -15.379 -13.891 1.00 79.44 113 GLU A C 1
ATOM 852 O O . GLU A 1 113 ? -3.760 -14.823 -14.704 1.00 79.44 113 GLU A O 1
ATOM 857 N N . ASP A 1 114 ? -1.711 -15.115 -13.848 1.00 77.81 114 ASP A N 1
ATOM 858 C CA . ASP A 1 114 ? -1.078 -14.074 -14.660 1.00 77.81 114 ASP A CA 1
ATOM 859 C C . ASP A 1 114 ? -0.486 -14.676 -15.954 1.00 77.81 114 ASP A C 1
ATOM 861 O O . ASP A 1 114 ? 0.387 -15.548 -15.938 1.00 77.81 114 ASP A O 1
ATOM 865 N N . ALA A 1 115 ? -0.894 -14.141 -17.111 1.00 77.25 115 ALA A N 1
ATOM 866 C CA . ALA A 1 115 ? -0.357 -14.547 -18.418 1.00 77.25 115 ALA A CA 1
ATOM 867 C C . ALA A 1 115 ? 1.127 -14.165 -18.617 1.00 77.25 115 ALA A C 1
ATOM 869 O O . ALA A 1 115 ? 1.801 -14.698 -19.501 1.00 77.25 115 ALA A O 1
ATOM 870 N N . ASN A 1 116 ? 1.643 -13.233 -17.809 1.00 81.06 116 ASN A N 1
ATOM 871 C CA . ASN A 1 116 ? 3.009 -12.727 -17.880 1.00 81.06 116 ASN A CA 1
ATOM 872 C C . ASN A 1 116 ? 3.738 -12.872 -16.533 1.00 81.06 116 ASN A C 1
ATOM 874 O O . ASN A 1 116 ? 3.100 -12.870 -15.481 1.00 81.06 116 ASN A O 1
ATOM 878 N N . PRO A 1 117 ? 5.082 -12.927 -16.556 1.00 85.81 117 PRO A N 1
ATOM 879 C CA . PRO A 1 117 ? 5.910 -12.719 -15.374 1.00 85.81 117 PRO A CA 1
ATOM 880 C C . PRO A 1 117 ? 5.544 -11.445 -14.625 1.00 85.81 117 PRO A C 1
ATOM 882 O O . PRO A 1 117 ? 5.313 -10.404 -15.248 1.00 85.81 117 PRO A O 1
ATOM 885 N N . LEU A 1 118 ? 5.585 -11.517 -13.293 1.00 89.31 118 LEU A N 1
ATOM 886 C CA . LEU A 1 118 ? 5.390 -10.351 -12.439 1.00 89.31 118 LEU A CA 1
ATOM 887 C C . LEU A 1 118 ? 6.391 -9.240 -12.784 1.00 89.31 118 LEU A C 1
ATOM 889 O O . LEU A 1 118 ? 7.566 -9.488 -13.066 1.00 89.31 118 LEU A O 1
ATOM 893 N N . GLY A 1 119 ? 5.946 -7.988 -12.700 1.00 89.69 119 GLY A N 1
ATOM 894 C CA . GLY A 1 119 ? 6.824 -6.825 -12.789 1.00 89.69 119 GLY A CA 1
ATOM 895 C C . GLY A 1 119 ? 7.464 -6.491 -11.442 1.00 89.69 119 GLY A C 1
ATOM 896 O O . GLY A 1 119 ? 8.614 -6.040 -11.396 1.00 89.69 119 GLY A O 1
ATOM 897 N N . VAL A 1 120 ? 6.728 -6.738 -10.352 1.00 93.25 120 VAL A N 1
ATOM 898 C CA . VAL A 1 120 ? 7.163 -6.550 -8.961 1.00 93.25 120 VAL A CA 1
ATOM 899 C C . VAL A 1 120 ? 6.617 -7.676 -8.085 1.00 93.25 120 VAL A C 1
ATOM 901 O O . VAL A 1 120 ? 5.418 -7.949 -8.101 1.00 93.25 120 VAL A O 1
ATOM 904 N N . ALA A 1 121 ? 7.482 -8.283 -7.275 1.00 93.88 121 ALA A N 1
ATOM 905 C CA . ALA A 1 121 ? 7.101 -9.174 -6.183 1.00 93.88 121 ALA A CA 1
ATOM 906 C C . ALA A 1 121 ? 7.346 -8.474 -4.841 1.00 93.88 121 ALA A C 1
ATOM 908 O O . ALA A 1 121 ? 8.386 -7.842 -4.655 1.00 93.88 121 ALA A O 1
ATOM 909 N N . ILE A 1 122 ? 6.385 -8.566 -3.921 1.00 94.25 122 ILE A N 1
ATOM 910 C CA . ILE A 1 122 ? 6.436 -7.896 -2.617 1.00 94.25 122 ILE A CA 1
ATOM 911 C C . ILE A 1 122 ? 6.307 -8.933 -1.516 1.00 94.25 122 ILE A C 1
ATOM 913 O O . ILE A 1 122 ? 5.402 -9.765 -1.552 1.00 94.25 122 ILE A O 1
ATOM 917 N N . PHE A 1 123 ? 7.183 -8.827 -0.525 1.00 93.75 123 PHE A N 1
ATOM 918 C CA . PHE A 1 123 ? 7.191 -9.673 0.657 1.00 93.75 123 PHE A CA 1
ATOM 919 C C . PHE A 1 123 ? 7.197 -8.785 1.897 1.00 93.75 123 PHE A C 1
ATOM 921 O O . PHE A 1 123 ? 8.035 -7.891 2.024 1.00 93.75 123 PHE A O 1
ATOM 928 N N . PHE A 1 124 ? 6.257 -9.021 2.809 1.00 92.31 124 PHE A N 1
ATOM 929 C CA . PHE A 1 124 ? 6.222 -8.362 4.111 1.00 92.31 124 PHE A CA 1
ATOM 930 C C . PHE A 1 124 ? 6.838 -9.277 5.169 1.00 92.31 124 PHE A C 1
ATOM 932 O O . PHE A 1 124 ? 6.574 -10.478 5.196 1.00 92.31 124 PHE A O 1
ATOM 939 N N . ASN A 1 125 ? 7.657 -8.703 6.044 1.00 88.69 125 ASN A N 1
ATOM 940 C CA . ASN A 1 125 ? 8.281 -9.390 7.163 1.00 88.69 125 ASN A CA 1
ATOM 941 C C . ASN A 1 125 ? 7.832 -8.744 8.475 1.00 88.69 125 ASN A C 1
ATOM 943 O O . ASN A 1 125 ? 8.110 -7.577 8.748 1.00 88.69 125 ASN A O 1
ATOM 947 N N . GLU A 1 126 ? 7.155 -9.527 9.307 1.00 78.88 126 GLU A N 1
ATOM 948 C CA . GLU A 1 126 ? 6.621 -9.070 10.593 1.00 78.88 126 GLU A CA 1
ATOM 949 C C . GLU A 1 126 ? 7.599 -9.256 11.762 1.00 78.88 126 GLU A C 1
ATOM 951 O O . GLU A 1 126 ? 7.311 -8.875 12.897 1.00 78.88 126 GLU A O 1
ATOM 956 N N . LYS A 1 127 ? 8.746 -9.902 11.524 1.00 78.06 127 LYS A N 1
ATOM 957 C CA . LYS A 1 127 ? 9.656 -10.349 12.589 1.00 78.06 127 LYS A CA 1
ATOM 958 C C . LYS A 1 127 ? 11.033 -9.698 12.534 1.00 78.06 127 LYS A C 1
ATOM 960 O O . LYS A 1 127 ? 11.709 -9.668 13.559 1.00 78.06 127 LYS A O 1
ATOM 965 N N . ALA A 1 128 ? 11.457 -9.200 11.376 1.00 74.31 128 ALA A N 1
ATOM 966 C CA . ALA A 1 128 ? 12.783 -8.619 11.189 1.00 74.31 128 ALA A CA 1
ATOM 967 C C . ALA A 1 128 ? 12.790 -7.517 10.118 1.00 74.31 128 ALA A C 1
ATOM 969 O O . ALA A 1 128 ? 11.829 -7.349 9.372 1.00 74.31 128 ALA A O 1
ATOM 970 N N . ALA A 1 129 ? 13.896 -6.772 10.046 1.00 78.06 129 ALA A N 1
ATOM 971 C CA . ALA A 1 129 ? 14.177 -5.873 8.934 1.00 78.06 129 ALA A CA 1
ATOM 972 C C . ALA A 1 129 ? 14.693 -6.665 7.706 1.00 78.06 129 ALA A C 1
ATOM 974 O O . ALA A 1 129 ? 15.425 -7.640 7.893 1.00 78.06 129 ALA A O 1
ATOM 975 N N . PRO A 1 130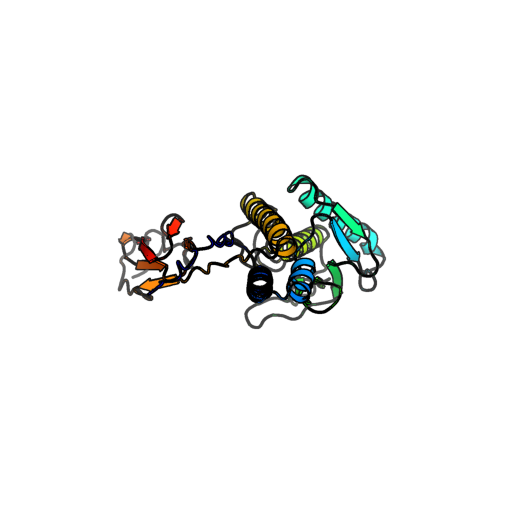 ? 14.374 -6.236 6.470 1.00 90.25 130 PRO A N 1
ATOM 976 C CA . PRO A 1 130 ? 13.466 -5.135 6.142 1.00 90.25 130 PRO A CA 1
ATOM 977 C C . PRO A 1 130 ? 12.010 -5.511 6.440 1.00 90.25 130 PRO A C 1
ATOM 979 O O . PRO A 1 130 ? 11.630 -6.666 6.296 1.00 90.25 130 PRO A O 1
ATOM 982 N N . ARG A 1 131 ? 11.178 -4.526 6.796 1.00 90.88 131 ARG A N 1
ATOM 983 C CA . ARG A 1 131 ? 9.724 -4.720 6.936 1.00 90.88 131 ARG A CA 1
ATOM 984 C C . ARG A 1 131 ? 9.106 -5.162 5.610 1.00 90.88 131 ARG A C 1
ATOM 986 O O . ARG A 1 131 ? 8.184 -5.969 5.594 1.00 90.88 131 ARG A O 1
ATOM 993 N N . MET A 1 132 ? 9.574 -4.585 4.506 1.00 95.56 132 MET A N 1
ATOM 994 C CA . MET A 1 132 ? 9.095 -4.913 3.171 1.00 95.56 132 MET A CA 1
ATOM 995 C C . MET A 1 132 ? 10.265 -5.076 2.209 1.00 95.56 132 MET A C 1
ATOM 997 O O . MET A 1 132 ? 11.111 -4.188 2.092 1.00 95.56 132 MET A O 1
ATOM 1001 N N . GLU A 1 133 ? 10.273 -6.184 1.484 1.00 96.56 133 GLU A N 1
ATOM 1002 C CA . GLU A 1 133 ? 11.148 -6.420 0.344 1.00 96.56 133 GLU A CA 1
ATOM 1003 C C . GLU A 1 133 ? 10.337 -6.262 -0.944 1.00 96.56 133 GLU A C 1
ATOM 1005 O O . GLU A 1 133 ? 9.262 -6.842 -1.096 1.00 96.56 133 GLU A O 1
ATOM 1010 N N . SER A 1 134 ? 10.851 -5.452 -1.865 1.00 97.38 134 SER A N 1
ATOM 1011 C CA . SER A 1 134 ? 10.336 -5.293 -3.220 1.00 97.38 134 SER A CA 1
ATOM 1012 C C . SER A 1 134 ? 11.382 -5.786 -4.209 1.00 97.38 134 SER A C 1
ATOM 1014 O O . SER A 1 134 ? 12.478 -5.226 -4.307 1.00 97.38 134 SER A O 1
ATOM 1016 N N . ILE A 1 135 ? 11.043 -6.843 -4.942 1.00 97.31 135 ILE A N 1
ATOM 1017 C CA . ILE A 1 135 ? 11.882 -7.409 -5.993 1.00 97.31 135 ILE A CA 1
ATOM 1018 C C . ILE A 1 135 ? 11.308 -6.972 -7.337 1.00 97.31 135 ILE A C 1
ATOM 1020 O O . ILE A 1 135 ? 10.177 -7.315 -7.676 1.00 97.31 135 ILE A O 1
ATOM 1024 N N . ILE A 1 136 ? 12.088 -6.220 -8.107 1.00 96.56 136 ILE A N 1
ATOM 1025 C CA . ILE A 1 136 ? 11.694 -5.680 -9.409 1.00 96.56 136 ILE A CA 1
ATOM 1026 C C . ILE A 1 136 ? 12.309 -6.543 -10.515 1.00 96.56 136 ILE A C 1
ATOM 1028 O O . ILE A 1 136 ? 13.523 -6.751 -10.562 1.00 96.56 136 ILE A O 1
ATOM 1032 N N . GLY A 1 137 ? 11.475 -7.036 -11.431 1.00 95.19 137 GLY A N 1
ATOM 1033 C CA . GLY A 1 137 ? 11.942 -7.769 -12.607 1.00 95.19 137 GLY A CA 1
ATOM 1034 C C . GLY A 1 137 ? 12.632 -6.836 -13.604 1.00 95.19 137 GLY A C 1
ATOM 1035 O O . GLY A 1 137 ? 12.053 -5.818 -13.986 1.00 95.19 137 GLY A O 1
ATOM 1036 N N . LEU A 1 138 ? 13.840 -7.185 -14.050 1.00 94.75 138 LEU A N 1
ATOM 1037 C CA . LEU A 1 138 ? 14.613 -6.446 -15.062 1.00 94.75 138 LEU A CA 1
ATOM 1038 C C . LEU A 1 138 ? 14.135 -6.699 -16.494 1.00 94.75 138 LEU A C 1
ATOM 1040 O O . LEU A 1 138 ? 14.573 -6.010 -17.414 1.00 94.75 138 LEU A O 1
ATOM 1044 N N . SER A 1 139 ? 13.235 -7.663 -16.672 1.00 90.50 139 SER A N 1
ATOM 1045 C CA . SER A 1 139 ? 12.592 -7.959 -17.946 1.00 90.50 139 SER A CA 1
ATOM 1046 C C . SER A 1 139 ? 11.072 -8.024 -17.788 1.00 90.50 139 SER A C 1
ATOM 1048 O O . SER A 1 139 ? 10.548 -8.243 -16.693 1.00 90.50 139 SER A O 1
ATOM 1050 N N . ARG A 1 140 ? 10.361 -7.835 -18.897 1.00 83.62 140 ARG A N 1
ATOM 1051 C CA . ARG A 1 140 ? 8.909 -7.931 -19.037 1.00 83.62 140 ARG A CA 1
ATOM 1052 C C . ARG A 1 140 ? 8.558 -9.040 -20.012 1.00 83.62 140 ARG A C 1
ATOM 1054 O O . ARG A 1 140 ? 9.246 -9.225 -21.021 1.00 83.62 140 ARG A O 1
ATOM 1061 N N . SER A 1 141 ? 7.435 -9.710 -19.750 1.00 77.38 141 SER A N 1
ATOM 1062 C CA . SER A 1 141 ? 6.891 -10.813 -20.554 1.00 77.38 141 SER A CA 1
ATOM 1063 C C . SER A 1 141 ? 7.823 -12.030 -20.681 1.00 77.38 141 SER A C 1
ATOM 1065 O O . SER A 1 141 ? 9.002 -12.000 -20.323 1.00 77.38 141 SER A O 1
ATOM 1067 N N . LEU A 1 142 ? 7.306 -13.107 -21.273 1.00 70.94 142 LEU A N 1
ATOM 1068 C CA . LEU A 1 142 ? 8.105 -14.283 -21.637 1.00 70.94 142 LEU A CA 1
ATOM 1069 C C . LEU A 1 142 ? 9.171 -13.979 -22.706 1.00 70.94 142 LEU A C 1
ATOM 1071 O O . LEU A 1 142 ? 10.172 -14.687 -22.794 1.00 70.94 142 LEU A O 1
ATOM 1075 N N . LYS A 1 143 ? 9.003 -12.899 -23.484 1.00 78.25 143 LYS A N 1
ATOM 1076 C CA . LYS A 1 143 ? 9.969 -12.461 -24.506 1.00 78.25 143 LYS A CA 1
ATOM 1077 C C . LYS A 1 143 ? 11.174 -11.704 -23.928 1.00 78.25 143 LYS A C 1
ATOM 1079 O O . LYS A 1 143 ? 12.016 -11.254 -24.697 1.00 78.25 143 LYS A O 1
ATOM 1084 N N . LYS A 1 144 ? 11.267 -11.569 -22.597 1.00 83.19 144 LYS A N 1
ATOM 1085 C CA . LYS A 1 144 ? 12.374 -10.909 -21.879 1.00 83.19 144 LYS A CA 1
ATOM 1086 C C . LYS A 1 144 ? 12.674 -9.494 -22.392 1.00 83.19 144 LYS A C 1
ATOM 1088 O O . LYS A 1 144 ? 13.829 -9.109 -22.551 1.00 83.19 144 LYS A O 1
ATOM 1093 N N . VAL A 1 145 ? 11.624 -8.717 -22.651 1.00 85.25 145 VAL A N 1
ATOM 1094 C CA . VAL A 1 145 ? 11.763 -7.313 -23.058 1.00 85.25 145 VAL A CA 1
ATOM 1095 C C . VAL A 1 145 ? 12.423 -6.541 -21.908 1.00 85.25 145 VAL A C 1
ATOM 1097 O O . VAL A 1 145 ? 11.918 -6.636 -20.791 1.00 85.25 145 VAL A O 1
ATOM 1100 N N . PRO A 1 146 ? 13.534 -5.812 -22.118 1.00 90.19 146 PRO A N 1
ATOM 1101 C CA . PRO A 1 146 ? 14.210 -5.098 -21.037 1.00 90.19 146 PRO A CA 1
ATOM 1102 C C . PRO A 1 146 ? 13.312 -4.068 -20.347 1.00 90.19 146 PRO A C 1
ATOM 1104 O O . PRO A 1 146 ? 12.518 -3.390 -20.996 1.00 90.19 146 PRO A O 1
ATOM 1107 N N . LEU A 1 147 ? 13.481 -3.923 -19.032 1.00 91.62 147 LEU A N 1
ATOM 1108 C CA . LEU A 1 147 ? 12.788 -2.921 -18.231 1.00 91.62 147 LEU A CA 1
ATOM 1109 C C . LEU A 1 147 ? 13.162 -1.500 -18.669 1.00 91.62 147 LEU A C 1
ATOM 1111 O O . LEU A 1 147 ? 14.332 -1.118 -18.626 1.00 91.62 147 LEU A O 1
ATOM 1115 N N . THR A 1 148 ? 12.164 -0.685 -18.996 1.00 91.38 148 THR A N 1
ATOM 1116 C CA . THR A 1 148 ? 12.371 0.738 -19.286 1.00 91.38 148 THR A CA 1
ATOM 1117 C C . THR A 1 148 ? 12.434 1.585 -18.009 1.00 91.38 148 THR A C 1
ATOM 1119 O O . THR A 1 148 ? 11.903 1.230 -16.953 1.00 91.38 148 THR A O 1
ATOM 1122 N N . VAL A 1 149 ? 13.031 2.778 -18.108 1.00 92.38 149 VAL A N 1
ATOM 1123 C CA . VAL A 1 149 ? 13.108 3.763 -17.007 1.00 92.38 149 VAL A CA 1
ATOM 1124 C C . VAL A 1 149 ? 11.711 4.171 -16.510 1.00 92.38 149 VAL A C 1
ATOM 1126 O O . VAL A 1 149 ? 11.496 4.347 -15.308 1.00 92.38 149 VAL A O 1
ATOM 1129 N N . THR A 1 150 ? 10.739 4.294 -17.418 1.00 90.25 150 THR A N 1
ATOM 1130 C CA . THR A 1 150 ? 9.348 4.644 -17.088 1.00 90.25 150 THR A CA 1
ATOM 1131 C C . THR A 1 150 ? 8.665 3.543 -16.281 1.00 90.25 150 THR A C 1
ATOM 1133 O O . THR A 1 150 ? 8.044 3.824 -15.253 1.00 90.25 150 THR A O 1
ATOM 1136 N N . GLU A 1 151 ? 8.812 2.288 -16.703 1.00 90.50 151 GLU A N 1
ATOM 1137 C CA . GLU A 1 151 ? 8.258 1.137 -15.987 1.00 90.50 151 GLU A CA 1
ATOM 1138 C C . GLU A 1 151 ? 8.927 0.944 -14.629 1.00 90.50 151 GLU A C 1
ATOM 1140 O O . GLU A 1 151 ? 8.244 0.634 -13.654 1.00 90.50 151 GLU A O 1
ATOM 1145 N N . LEU A 1 152 ? 10.238 1.180 -14.528 1.00 94.19 152 LEU A N 1
ATOM 1146 C CA . LEU A 1 152 ? 10.944 1.154 -13.252 1.00 94.19 152 LEU A CA 1
ATOM 1147 C C . LEU A 1 152 ? 10.400 2.211 -12.286 1.00 94.19 152 LEU A C 1
ATOM 1149 O O . LEU A 1 152 ? 10.131 1.904 -11.126 1.00 94.19 152 LEU A O 1
ATOM 1153 N N . ARG A 1 153 ? 10.187 3.449 -12.750 1.00 94.25 153 ARG A N 1
ATOM 1154 C CA . ARG A 1 153 ? 9.552 4.499 -11.936 1.00 94.25 153 ARG A CA 1
ATOM 1155 C C . ARG A 1 153 ? 8.163 4.061 -11.459 1.00 94.25 153 ARG A C 1
ATOM 1157 O O . ARG A 1 153 ? 7.817 4.302 -10.305 1.00 94.25 153 ARG A O 1
ATOM 1164 N N . GLY A 1 154 ? 7.382 3.400 -12.320 1.00 92.38 154 GLY A N 1
ATOM 1165 C CA . GLY A 1 154 ? 6.092 2.794 -11.962 1.00 92.38 154 GLY A CA 1
ATOM 1166 C C . GLY A 1 154 ? 6.219 1.690 -10.907 1.00 92.38 154 GLY A C 1
ATOM 1167 O O . GLY A 1 154 ? 5.493 1.700 -9.917 1.00 92.38 154 GLY A O 1
ATOM 1168 N N . ALA A 1 155 ? 7.199 0.798 -11.052 1.00 93.81 155 ALA A N 1
ATOM 1169 C CA . ALA A 1 155 ? 7.493 -0.264 -10.091 1.00 93.81 155 ALA A CA 1
ATOM 1170 C C . ALA A 1 155 ? 7.872 0.287 -8.706 1.00 93.81 155 ALA A C 1
ATOM 1172 O O . ALA A 1 155 ? 7.395 -0.211 -7.682 1.00 93.81 155 ALA A O 1
ATOM 1173 N N . VAL A 1 156 ? 8.687 1.348 -8.659 1.00 96.69 156 VAL A N 1
ATOM 1174 C CA . VAL A 1 156 ? 9.048 2.023 -7.404 1.00 96.69 156 VAL A CA 1
ATOM 1175 C C . VAL A 1 156 ? 7.825 2.712 -6.792 1.00 96.69 156 VAL A C 1
ATOM 1177 O O . VAL A 1 156 ? 7.586 2.549 -5.596 1.00 96.69 156 VAL A O 1
ATOM 1180 N N . ARG A 1 157 ? 7.000 3.406 -7.592 1.00 95.19 157 ARG A N 1
ATOM 1181 C CA . ARG A 1 157 ? 5.730 3.994 -7.126 1.00 95.19 157 ARG A CA 1
ATOM 1182 C C . ARG A 1 157 ? 4.799 2.946 -6.515 1.00 95.19 157 ARG A C 1
ATOM 1184 O O . ARG A 1 157 ? 4.310 3.161 -5.410 1.00 95.19 157 ARG A O 1
ATOM 1191 N N . TYR A 1 158 ? 4.611 1.818 -7.197 1.00 94.38 158 TYR A N 1
ATOM 1192 C CA . TYR A 1 158 ? 3.799 0.697 -6.721 1.00 94.38 158 TYR A CA 1
ATOM 1193 C C . TYR A 1 158 ? 4.334 0.104 -5.416 1.00 94.38 158 TYR A C 1
ATOM 1195 O O . TYR A 1 158 ? 3.587 -0.070 -4.456 1.00 94.38 158 TYR A O 1
ATOM 1203 N N . SER A 1 159 ? 5.646 -0.115 -5.331 1.00 96.06 159 SER A N 1
ATOM 1204 C CA . SER A 1 159 ? 6.285 -0.610 -4.106 1.00 96.06 159 SER A CA 1
ATOM 1205 C C . SER A 1 159 ? 6.034 0.320 -2.917 1.00 96.06 159 SER A C 1
ATOM 1207 O O . SER A 1 159 ? 5.737 -0.138 -1.819 1.00 96.06 159 SER A O 1
ATOM 1209 N N . LEU A 1 160 ? 6.111 1.634 -3.134 1.00 96.31 160 LEU A N 1
ATOM 1210 C CA . LEU A 1 160 ? 5.842 2.630 -2.100 1.00 96.31 160 LEU A CA 1
ATOM 1211 C C . LEU A 1 160 ? 4.368 2.665 -1.690 1.00 96.31 160 LEU A C 1
ATOM 1213 O O . LEU A 1 160 ? 4.093 2.698 -0.495 1.00 96.31 160 LEU A O 1
ATOM 1217 N N . ALA A 1 161 ? 3.427 2.577 -2.637 1.00 95.00 161 ALA A N 1
ATOM 1218 C CA . ALA A 1 161 ? 2.000 2.457 -2.319 1.00 95.00 161 ALA A CA 1
ATOM 1219 C C . ALA A 1 161 ? 1.744 1.269 -1.382 1.00 95.00 161 ALA A C 1
ATOM 1221 O O . ALA A 1 161 ? 1.128 1.420 -0.325 1.00 95.00 161 ALA A O 1
ATOM 1222 N N . ARG A 1 162 ? 2.293 0.100 -1.727 1.00 95.12 162 ARG A N 1
ATOM 1223 C CA . ARG A 1 162 ? 2.163 -1.120 -0.921 1.00 95.12 162 ARG A CA 1
ATOM 1224 C C . ARG A 1 162 ? 2.842 -0.961 0.442 1.00 95.12 162 ARG A C 1
ATOM 1226 O O . ARG A 1 162 ? 2.242 -1.317 1.453 1.00 95.12 162 ARG A O 1
ATOM 1233 N N . TYR A 1 163 ? 4.015 -0.324 0.507 1.00 95.75 163 TYR A N 1
ATOM 1234 C CA . TYR A 1 163 ? 4.669 0.013 1.778 1.00 95.75 163 TYR A CA 1
ATOM 1235 C C . TYR A 1 163 ? 3.798 0.912 2.663 1.00 95.75 163 TYR A C 1
ATOM 1237 O O . TYR A 1 163 ? 3.757 0.697 3.874 1.00 95.75 163 TYR A O 1
ATOM 1245 N N . PHE A 1 164 ? 3.084 1.884 2.089 1.00 95.69 164 PHE A N 1
ATOM 1246 C CA . PHE A 1 164 ? 2.160 2.774 2.804 1.00 95.69 164 PHE A CA 1
ATOM 1247 C C . PHE A 1 164 ? 0.793 2.138 3.116 1.00 95.69 164 PHE A C 1
ATOM 1249 O O . PHE A 1 164 ? -0.083 2.798 3.678 1.00 95.69 164 PHE A O 1
ATOM 1256 N N . GLY A 1 165 ? 0.620 0.848 2.819 1.00 94.62 165 GLY A N 1
ATOM 1257 C CA . GLY A 1 165 ? -0.577 0.088 3.164 1.00 94.62 165 GLY A CA 1
ATOM 1258 C C . GLY A 1 165 ? -1.728 0.254 2.177 1.00 94.62 165 GLY A C 1
ATOM 1259 O O . GLY A 1 165 ? -2.873 0.078 2.581 1.00 94.62 165 GLY A O 1
ATOM 1260 N N . LEU A 1 166 ? -1.468 0.599 0.912 1.00 93.25 166 LEU A N 1
ATOM 1261 C CA . LEU A 1 166 ? -2.479 0.503 -0.155 1.00 93.25 166 LEU A CA 1
ATOM 1262 C C . LEU A 1 166 ? -2.568 -0.934 -0.636 1.00 93.25 166 LEU A C 1
ATOM 1264 O O . LEU A 1 166 ? -1.536 -1.581 -0.749 1.00 93.25 166 LEU A O 1
ATOM 1268 N N . SER A 1 167 ? -3.762 -1.442 -0.921 1.00 89.12 167 SER A N 1
ATOM 1269 C CA . SER A 1 167 ? -3.987 -2.780 -1.478 1.00 89.12 167 SER A CA 1
ATOM 1270 C C . SER A 1 167 ? -3.508 -2.895 -2.929 1.00 89.12 167 SER A C 1
ATOM 1272 O O . SER A 1 167 ? -3.500 -1.907 -3.655 1.00 89.12 167 SER A O 1
ATOM 1274 N N . ASP A 1 168 ? -3.207 -4.119 -3.379 1.00 80.69 168 ASP A N 1
ATOM 1275 C CA . ASP A 1 168 ? -2.902 -4.436 -4.794 1.00 80.69 168 ASP A CA 1
ATOM 1276 C C . ASP A 1 168 ? -4.062 -4.034 -5.742 1.00 80.69 168 ASP A C 1
ATOM 1278 O O . ASP A 1 168 ? -3.850 -3.632 -6.880 1.00 80.69 168 ASP A O 1
ATOM 1282 N N . GLN A 1 169 ? -5.299 -4.060 -5.229 1.00 66.69 169 GLN A N 1
ATOM 1283 C CA . GLN A 1 169 ? -6.538 -3.708 -5.939 1.00 66.69 169 GLN A CA 1
ATOM 1284 C C . GLN A 1 169 ? -7.124 -2.359 -5.486 1.00 66.69 169 GLN A C 1
ATOM 1286 O O . GLN A 1 169 ? -8.343 -2.190 -5.449 1.00 66.69 169 GLN A O 1
ATOM 1291 N N . ALA A 1 170 ? -6.293 -1.408 -5.046 1.00 59.19 170 ALA A N 1
ATOM 1292 C CA . ALA A 1 170 ? -6.825 -0.116 -4.615 1.00 59.19 170 ALA A CA 1
ATOM 1293 C C . ALA A 1 170 ? -7.585 0.552 -5.778 1.00 59.19 170 ALA A C 1
ATOM 1295 O O . ALA A 1 170 ? -7.141 0.493 -6.921 1.00 59.19 170 ALA A O 1
ATOM 1296 N N . GLN A 1 171 ? -8.699 1.236 -5.485 1.00 59.31 171 GLN A N 1
ATOM 1297 C CA . GLN A 1 171 ? -9.476 2.005 -6.478 1.00 59.31 171 GLN A CA 1
ATOM 1298 C C . GLN A 1 171 ? -8.694 3.184 -7.097 1.00 59.31 171 GLN A C 1
ATOM 1300 O O . GLN A 1 171 ? -9.235 3.945 -7.897 1.00 59.31 171 GLN A O 1
ATOM 1305 N N . GLY A 1 172 ? -7.444 3.384 -6.677 1.00 63.69 172 GLY A N 1
ATOM 1306 C CA . GLY A 1 172 ? -6.567 4.421 -7.185 1.00 63.69 172 GLY A CA 1
ATOM 1307 C C . GLY A 1 172 ? -5.824 4.021 -8.456 1.00 63.69 172 GLY A C 1
ATOM 1308 O O . GLY A 1 172 ? -6.083 3.000 -9.091 1.00 63.69 172 GLY A O 1
ATOM 1309 N N . GLY A 1 173 ? -4.903 4.889 -8.860 1.00 73.38 173 GLY A N 1
ATOM 1310 C CA . GLY A 1 173 ? -4.194 4.751 -10.124 1.00 73.38 173 GLY A CA 1
ATOM 1311 C C . GLY A 1 173 ? -2.904 3.962 -10.001 1.00 73.38 173 GLY A C 1
ATOM 1312 O O . GLY A 1 173 ? -2.393 3.532 -11.030 1.00 73.38 173 GLY A O 1
ATOM 1313 N N . VAL A 1 174 ? -2.373 3.738 -8.794 1.00 82.25 174 VAL A N 1
ATOM 1314 C CA . VAL A 1 174 ? -1.140 2.962 -8.613 1.00 82.25 174 VAL A CA 1
ATOM 1315 C C . VAL A 1 174 ? -1.435 1.469 -8.715 1.00 82.25 174 VAL A C 1
ATOM 1317 O O . VAL A 1 174 ? -2.140 0.903 -7.888 1.00 82.25 174 VAL A O 1
ATOM 1320 N N . ARG A 1 175 ? -0.857 0.815 -9.726 1.00 83.00 175 ARG A N 1
ATOM 1321 C CA . ARG A 1 175 ? -1.095 -0.601 -10.044 1.00 83.00 175 ARG A CA 1
ATOM 1322 C C . ARG A 1 175 ? 0.218 -1.325 -10.322 1.00 83.00 175 ARG A C 1
ATOM 1324 O O . ARG A 1 175 ? 1.260 -0.688 -10.508 1.00 83.00 175 ARG A O 1
ATOM 1331 N N . ARG A 1 176 ? 0.158 -2.658 -10.377 1.00 83.62 176 ARG A N 1
ATOM 1332 C CA . ARG A 1 176 ? 1.283 -3.490 -10.820 1.00 83.62 176 ARG A CA 1
ATOM 1333 C C . ARG A 1 176 ? 1.713 -3.093 -12.243 1.00 83.62 176 ARG A C 1
ATOM 1335 O O . ARG A 1 176 ? 0.853 -2.987 -13.116 1.00 83.62 176 ARG A O 1
ATOM 1342 N N . PRO A 1 177 ? 3.017 -2.884 -12.498 1.00 80.06 177 PRO A N 1
ATOM 1343 C CA . PRO A 1 177 ? 3.509 -2.393 -13.788 1.00 80.06 177 PRO A CA 1
ATOM 1344 C C . PRO A 1 177 ? 3.483 -3.443 -14.910 1.00 80.06 1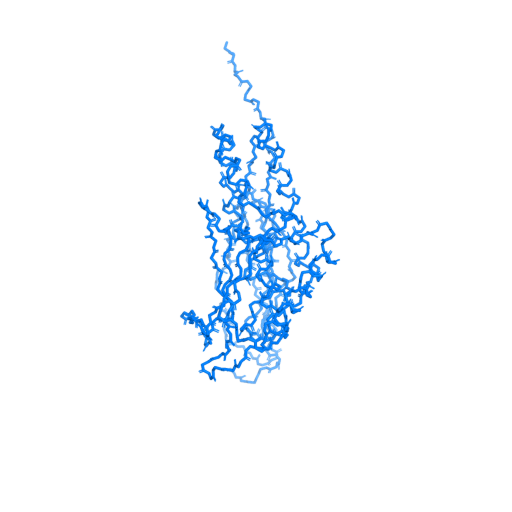77 PRO A C 1
ATOM 1346 O O . PRO A 1 177 ? 3.749 -3.100 -16.055 1.00 80.06 177 PRO A O 1
ATOM 1349 N N . ASP A 1 178 ? 3.229 -4.714 -14.594 1.00 79.94 178 ASP A N 1
ATOM 1350 C CA . ASP A 1 178 ? 3.031 -5.805 -15.558 1.00 79.94 178 ASP A CA 1
ATOM 1351 C C . ASP A 1 178 ? 1.593 -5.909 -16.090 1.00 79.94 178 ASP A C 1
ATOM 1353 O O . ASP A 1 178 ? 1.364 -6.592 -17.090 1.00 79.94 178 ASP A O 1
ATOM 1357 N N . LEU A 1 179 ? 0.633 -5.220 -15.466 1.00 76.06 179 LEU A N 1
ATOM 1358 C CA . LEU A 1 179 ? -0.752 -5.219 -15.922 1.00 76.06 179 LEU A CA 1
ATOM 1359 C C . LEU A 1 179 ? -0.955 -4.236 -17.089 1.00 76.06 179 LEU A C 1
ATOM 1361 O O . LEU A 1 179 ? -0.363 -3.154 -17.102 1.00 76.06 179 LEU A O 1
ATOM 1365 N N . PRO A 1 180 ? -1.810 -4.577 -18.068 1.00 64.88 180 PRO A N 1
ATOM 1366 C CA . PRO A 1 180 ? -2.132 -3.680 -19.169 1.00 64.88 180 PRO A CA 1
ATOM 1367 C C . PRO A 1 180 ? -2.888 -2.430 -18.686 1.00 64.88 180 PRO A C 1
ATOM 1369 O O . PRO A 1 180 ? -3.790 -2.509 -17.850 1.00 64.88 180 PRO A O 1
ATOM 1372 N N . GLY A 1 181 ? -2.555 -1.279 -19.280 1.00 61.38 181 GLY A N 1
ATOM 1373 C CA . GLY A 1 181 ? -3.229 0.004 -19.058 1.00 61.38 181 GLY A CA 1
ATOM 1374 C C . GLY A 1 181 ? -2.535 0.917 -18.039 1.00 61.38 181 GLY A C 1
ATOM 1375 O O . GLY A 1 181 ? -2.362 0.534 -16.894 1.00 61.38 181 GLY A O 1
ATOM 1376 N N . SER A 1 182 ? -2.213 2.142 -18.493 1.00 55.75 182 SER A N 1
ATOM 1377 C CA . SER A 1 182 ? -1.684 3.336 -17.791 1.00 55.75 182 SER A CA 1
ATOM 1378 C C . SER A 1 182 ? -0.510 3.136 -16.801 1.00 55.75 182 SER A C 1
ATOM 1380 O O . SER A 1 182 ? -0.531 2.236 -15.973 1.00 55.75 182 SER A O 1
ATOM 1382 N N . PRO A 1 183 ? 0.521 4.009 -16.781 1.00 60.62 183 PRO A N 1
ATOM 1383 C CA . PRO A 1 183 ? 1.766 3.807 -16.019 1.00 60.62 183 PRO A CA 1
ATOM 1384 C C . PRO A 1 183 ? 1.642 3.954 -14.489 1.00 60.62 183 PRO A C 1
ATOM 1386 O O . PRO A 1 183 ? 2.616 4.329 -13.829 1.00 60.62 183 PRO A O 1
ATOM 1389 N N . GLY A 1 184 ? 0.473 3.697 -13.903 1.00 71.06 184 GLY A N 1
ATOM 1390 C CA . GLY A 1 184 ? 0.313 3.568 -12.460 1.00 71.06 184 GLY A CA 1
ATOM 1391 C C . GLY A 1 184 ? 0.397 4.895 -11.692 1.00 71.06 184 GLY A C 1
ATOM 1392 O O . GLY A 1 184 ? 1.147 4.972 -10.717 1.00 71.06 184 GLY A O 1
ATOM 1393 N N . ILE A 1 185 ? -0.193 5.987 -12.198 1.00 84.00 185 ILE A N 1
ATOM 1394 C CA . ILE A 1 185 ? -0.016 7.351 -11.645 1.00 84.00 185 ILE A CA 1
ATOM 1395 C C . ILE A 1 185 ? -0.712 7.479 -10.282 1.00 84.00 185 ILE A C 1
ATOM 1397 O O . ILE A 1 185 ? -1.767 6.893 -10.067 1.00 84.00 185 ILE A O 1
ATOM 1401 N N . LEU A 1 186 ? -0.123 8.261 -9.371 1.00 88.88 186 LEU A N 1
ATOM 1402 C CA . LEU A 1 186 ? -0.756 8.607 -8.098 1.00 88.88 186 LEU A CA 1
ATOM 1403 C C . LEU A 1 186 ? -2.047 9.392 -8.334 1.00 88.88 186 LEU A C 1
ATOM 1405 O O . LEU A 1 186 ? -2.053 10.393 -9.048 1.00 88.88 186 LEU A O 1
ATOM 1409 N N . THR A 1 187 ? -3.127 8.962 -7.694 1.00 88.81 187 THR A N 1
ATOM 1410 C CA . THR A 1 187 ? -4.427 9.636 -7.734 1.00 88.81 187 THR A CA 1
ATOM 1411 C C . THR A 1 187 ? -4.791 10.210 -6.374 1.00 88.81 187 THR A C 1
ATOM 1413 O O . THR A 1 187 ? -4.274 9.795 -5.338 1.00 88.81 187 THR A O 1
ATOM 1416 N N . ASN A 1 188 ? -5.776 11.107 -6.350 1.00 88.19 188 ASN A N 1
ATOM 1417 C CA . ASN A 1 188 ? -6.335 11.611 -5.095 1.00 88.19 188 ASN A CA 1
ATOM 1418 C C . ASN A 1 188 ? -6.909 10.491 -4.211 1.00 88.19 188 ASN A C 1
ATOM 1420 O O . ASN A 1 188 ? -6.909 10.631 -2.990 1.00 88.19 188 ASN A O 1
ATOM 1424 N N . SER A 1 189 ? -7.379 9.384 -4.802 1.00 86.19 189 SER A N 1
ATOM 1425 C CA . SER A 1 189 ? -7.833 8.225 -4.029 1.00 86.19 189 SER A CA 1
ATOM 1426 C C . SER A 1 189 ? -6.669 7.556 -3.302 1.00 86.19 189 SER A C 1
ATOM 1428 O O . SER A 1 189 ? -6.777 7.310 -2.105 1.00 86.19 189 SER A O 1
ATOM 1430 N N . ASP A 1 190 ? -5.540 7.338 -3.989 1.00 89.56 190 ASP A N 1
ATOM 1431 C CA . ASP A 1 190 ? -4.330 6.768 -3.380 1.00 89.56 190 ASP A CA 1
ATOM 1432 C C . ASP A 1 190 ? -3.868 7.616 -2.189 1.00 89.56 190 ASP A C 1
ATOM 1434 O O . ASP A 1 190 ? -3.613 7.105 -1.098 1.00 89.56 190 ASP A O 1
ATOM 1438 N N . LEU A 1 191 ? -3.812 8.935 -2.386 1.00 91.00 191 LEU A N 1
ATOM 1439 C CA . LEU A 1 191 ? -3.344 9.878 -1.373 1.00 91.00 191 LEU A CA 1
ATOM 1440 C C . LEU A 1 191 ? -4.291 9.970 -0.180 1.00 91.00 191 LEU A C 1
ATOM 1442 O O . LEU A 1 191 ? -3.824 10.050 0.955 1.00 91.00 191 LEU A O 1
ATOM 1446 N N . ARG A 1 192 ? -5.608 9.909 -0.409 1.00 89.69 192 ARG A N 1
ATOM 1447 C CA . ARG A 1 192 ? -6.598 9.874 0.673 1.00 89.69 192 ARG A CA 1
ATOM 1448 C C . ARG A 1 192 ? -6.434 8.620 1.528 1.00 89.69 192 ARG A C 1
ATOM 1450 O O . ARG A 1 192 ? -6.439 8.727 2.751 1.00 89.69 192 ARG A O 1
ATOM 1457 N N . THR A 1 193 ? -6.247 7.456 0.905 1.00 90.56 193 THR A N 1
ATOM 1458 C CA . THR A 1 193 ? -6.022 6.198 1.631 1.00 90.56 193 THR A CA 1
ATOM 1459 C C . THR A 1 193 ? -4.702 6.231 2.406 1.00 90.56 193 THR A C 1
ATOM 1461 O O . THR A 1 193 ? -4.691 5.896 3.588 1.00 90.56 193 THR A O 1
ATOM 1464 N N . VAL A 1 194 ? -3.600 6.703 1.802 1.00 93.31 194 VAL A N 1
ATOM 1465 C CA . VAL A 1 194 ? -2.315 6.871 2.514 1.00 93.31 194 VAL A CA 1
ATOM 1466 C C . VAL A 1 194 ? -2.448 7.843 3.689 1.00 93.31 194 VAL A C 1
ATOM 1468 O O . VAL A 1 194 ? -1.965 7.551 4.783 1.00 93.31 194 VAL A O 1
ATOM 1471 N N . GLY A 1 195 ? -3.104 8.987 3.482 1.00 93.12 195 GLY A N 1
ATOM 1472 C CA . GLY A 1 195 ? -3.347 9.982 4.526 1.00 93.12 195 GLY A CA 1
ATOM 1473 C C . GLY A 1 195 ? -4.125 9.393 5.702 1.00 93.12 195 GLY A C 1
ATOM 1474 O O . GLY A 1 195 ? -3.654 9.461 6.836 1.00 93.12 195 GLY A O 1
ATOM 1475 N N . GLY A 1 196 ? -5.243 8.716 5.421 1.00 91.94 196 GLY A N 1
ATOM 1476 C CA . GLY A 1 196 ? -6.047 8.036 6.440 1.00 91.94 196 GLY A CA 1
ATOM 1477 C C . GLY A 1 196 ? -5.278 6.936 7.181 1.00 91.94 196 GLY A C 1
ATOM 1478 O O . GLY A 1 196 ? -5.398 6.815 8.400 1.00 91.94 196 GLY A O 1
ATOM 1479 N N . ASN A 1 197 ? -4.421 6.179 6.483 1.00 94.81 197 ASN A N 1
ATOM 1480 C CA . ASN A 1 197 ? -3.535 5.206 7.124 1.00 94.81 197 ASN A CA 1
ATOM 1481 C C . ASN A 1 197 ? -2.567 5.895 8.104 1.00 94.81 197 ASN A C 1
ATOM 1483 O O . ASN A 1 197 ? -2.388 5.402 9.215 1.00 94.81 197 ASN A O 1
ATOM 1487 N N . PHE A 1 198 ? -1.962 7.034 7.746 1.00 94.94 198 PHE A N 1
ATOM 1488 C CA . PHE A 1 198 ? -1.073 7.765 8.659 1.00 94.94 198 PHE A CA 1
ATOM 1489 C C . PHE A 1 198 ? -1.801 8.354 9.867 1.00 94.94 198 PHE A C 1
ATOM 1491 O O . PHE A 1 198 ? -1.298 8.232 10.983 1.00 94.94 198 PHE A O 1
ATOM 1498 N N . GLU A 1 199 ? -2.984 8.935 9.673 1.00 93.06 199 GLU A N 1
ATOM 1499 C CA . GLU A 1 199 ? -3.817 9.420 10.781 1.00 93.06 199 GLU A CA 1
ATOM 1500 C C . GLU A 1 199 ? -4.164 8.291 11.755 1.00 93.06 199 GLU A C 1
ATOM 1502 O O . GLU A 1 199 ? -4.125 8.466 12.975 1.00 93.06 199 GLU A O 1
ATOM 1507 N N . LEU A 1 200 ? -4.455 7.103 11.225 1.00 93.38 200 LEU A N 1
ATOM 1508 C CA . LEU A 1 200 ? -4.698 5.925 12.037 1.00 93.38 200 LEU A CA 1
ATOM 1509 C C . LEU A 1 200 ? -3.446 5.485 12.813 1.00 93.38 200 LEU A C 1
ATOM 1511 O O . LEU A 1 200 ? -3.528 5.216 14.010 1.00 93.38 200 LEU A O 1
ATOM 1515 N N . ILE A 1 201 ? -2.276 5.450 12.175 1.00 95.12 201 ILE A N 1
ATOM 1516 C CA . ILE A 1 201 ? -1.012 5.136 12.863 1.00 95.12 201 ILE A CA 1
ATOM 1517 C C . ILE A 1 201 ? -0.763 6.116 14.016 1.00 95.12 201 ILE A C 1
ATOM 1519 O O . ILE A 1 201 ? -0.330 5.700 15.092 1.00 95.12 201 ILE A O 1
ATOM 1523 N N . ASP A 1 202 ? -1.042 7.404 13.810 1.00 93.62 202 ASP A N 1
ATOM 1524 C CA . ASP A 1 202 ? -0.875 8.430 14.837 1.00 93.62 202 ASP A CA 1
ATOM 1525 C C . ASP A 1 202 ? -1.820 8.185 16.030 1.00 93.62 202 ASP A C 1
ATOM 1527 O O . ASP A 1 202 ? -1.363 8.204 17.175 1.00 93.62 202 ASP A O 1
ATOM 1531 N N . LYS A 1 203 ? -3.090 7.827 15.781 1.00 92.81 203 LYS A N 1
ATOM 1532 C CA . LYS A 1 203 ? -4.043 7.418 16.835 1.00 92.81 203 LYS A CA 1
ATOM 1533 C C . LYS A 1 203 ? -3.581 6.171 17.592 1.00 92.81 203 LYS A C 1
ATOM 1535 O O . LYS A 1 203 ? -3.608 6.150 18.821 1.00 92.81 203 LYS A O 1
ATOM 1540 N N . LEU A 1 204 ? -3.119 5.144 16.877 1.00 94.56 204 LEU A N 1
ATOM 1541 C CA . LEU A 1 204 ? -2.615 3.911 17.491 1.00 94.56 204 LEU A CA 1
ATOM 1542 C C . LEU A 1 204 ? -1.379 4.176 18.350 1.00 94.56 204 LEU A C 1
ATOM 1544 O O . LEU A 1 204 ? -1.229 3.566 19.404 1.00 94.56 204 LEU A O 1
ATOM 1548 N N . ARG A 1 205 ? -0.506 5.104 17.943 1.00 95.25 205 ARG A N 1
ATOM 1549 C CA . ARG A 1 205 ? 0.664 5.483 18.741 1.00 95.25 205 ARG A CA 1
ATOM 1550 C C . ARG A 1 205 ? 0.261 6.060 20.094 1.00 95.25 205 ARG A C 1
ATOM 1552 O O . ARG A 1 205 ? 0.817 5.630 21.100 1.00 95.25 205 ARG A O 1
ATOM 1559 N N . VAL A 1 206 ? -0.711 6.972 20.115 1.00 94.12 206 VAL A N 1
ATOM 1560 C CA . VAL A 1 206 ? -1.257 7.536 21.361 1.00 94.12 206 VAL A CA 1
ATOM 1561 C C . VAL A 1 206 ? -1.883 6.431 22.213 1.00 94.12 206 VAL A C 1
ATOM 1563 O O . VAL A 1 206 ? -1.524 6.275 23.376 1.00 94.12 206 VAL A O 1
ATOM 1566 N N . ALA A 1 207 ? -2.725 5.583 21.619 1.00 92.31 207 ALA A N 1
ATOM 1567 C CA . ALA A 1 207 ? -3.376 4.490 22.336 1.00 92.31 207 ALA A CA 1
ATOM 1568 C C . ALA A 1 207 ? -2.387 3.499 22.976 1.00 92.31 207 ALA A C 1
ATOM 1570 O O . ALA A 1 207 ? -2.552 3.115 24.133 1.00 92.31 207 ALA A O 1
ATOM 1571 N N . VAL A 1 208 ? -1.327 3.113 22.256 1.00 95.00 208 VAL A N 1
ATOM 1572 C CA . VAL A 1 208 ? -0.273 2.231 22.785 1.00 95.00 208 VAL A CA 1
ATOM 1573 C C . VAL A 1 208 ? 0.490 2.905 23.930 1.00 95.00 208 VAL A C 1
ATOM 1575 O O . VAL A 1 208 ? 0.771 2.255 24.939 1.00 95.00 208 VAL A O 1
ATOM 1578 N N . GLN A 1 209 ? 0.804 4.199 23.805 1.00 94.38 209 GLN A N 1
ATOM 1579 C CA . GLN A 1 209 ? 1.473 4.967 24.862 1.00 94.38 209 GLN A CA 1
ATOM 1580 C C . GLN A 1 209 ? 0.615 5.031 26.136 1.00 94.38 209 GLN A C 1
ATOM 1582 O O . GLN A 1 209 ? 1.098 4.721 27.229 1.00 94.38 209 GLN A O 1
ATOM 1587 N N . GLU A 1 210 ? -0.671 5.345 25.983 1.00 93.25 210 GLU A N 1
ATOM 1588 C CA . GLU A 1 210 ? -1.638 5.504 27.075 1.00 93.25 210 GLU A CA 1
ATOM 1589 C C . GLU A 1 210 ? -2.196 4.176 27.610 1.00 93.25 210 GLU A C 1
ATOM 1591 O O . GLU A 1 210 ? -2.860 4.159 28.643 1.00 93.25 210 GLU 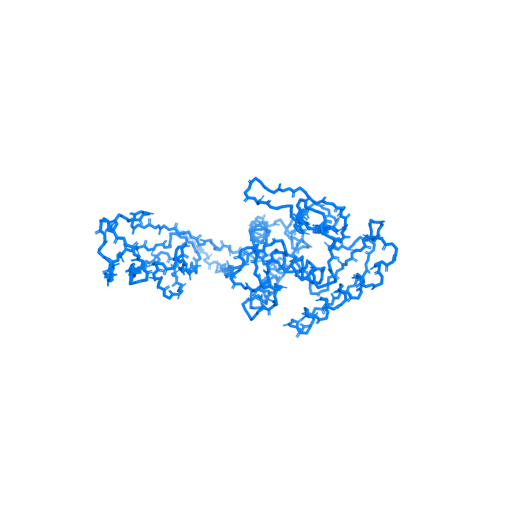A O 1
ATOM 1596 N N . ASN A 1 211 ? -1.909 3.046 26.952 1.00 89.75 211 ASN A N 1
ATOM 1597 C CA . ASN A 1 211 ? -2.565 1.756 27.202 1.00 89.75 211 ASN A CA 1
ATOM 1598 C C . ASN A 1 211 ? -4.091 1.791 27.028 1.00 89.75 211 ASN A C 1
ATOM 1600 O O . ASN A 1 211 ? -4.808 1.047 27.700 1.00 89.75 211 ASN A O 1
ATOM 1604 N N . LYS A 1 212 ? -4.595 2.681 26.173 1.00 90.31 212 LYS A N 1
ATOM 1605 C CA . LYS A 1 212 ? -6.028 2.842 25.942 1.00 90.31 212 LYS A CA 1
ATOM 1606 C C . LYS A 1 212 ? -6.497 1.778 24.943 1.00 90.31 212 LYS A C 1
ATOM 1608 O O . LYS A 1 212 ? -5.992 1.775 23.820 1.00 90.31 212 LYS A O 1
ATOM 1613 N N . PRO A 1 213 ? -7.449 0.895 25.297 1.00 86.62 213 PRO A N 1
ATOM 1614 C CA . PRO A 1 213 ? -8.003 -0.068 24.353 1.00 86.62 213 PRO A CA 1
ATOM 1615 C C . PRO A 1 213 ? -8.600 0.625 23.127 1.00 86.62 213 PRO A C 1
ATOM 1617 O O . PRO A 1 213 ? -9.306 1.629 23.245 1.00 86.62 213 PRO A O 1
ATOM 1620 N N . VAL A 1 214 ? -8.331 0.061 21.953 1.00 86.00 214 VAL A N 1
ATOM 1621 C CA . VAL A 1 214 ? -8.864 0.526 20.671 1.00 86.00 214 VAL A CA 1
ATOM 1622 C C . VAL A 1 214 ? -9.485 -0.666 19.984 1.00 86.00 214 VAL A C 1
ATOM 1624 O O . VAL A 1 214 ? -8.782 -1.633 19.686 1.00 86.00 214 VAL A O 1
ATOM 1627 N N . GLN A 1 215 ? -10.776 -0.584 19.695 1.00 83.44 215 GLN A N 1
ATOM 1628 C CA . GLN A 1 215 ? -11.455 -1.638 18.959 1.00 83.44 215 GLN A CA 1
ATOM 1629 C C . GLN A 1 215 ? -11.224 -1.446 17.466 1.00 83.44 215 GLN A C 1
ATOM 1631 O O . GLN A 1 215 ? -11.245 -0.330 16.951 1.00 83.44 215 GLN A O 1
ATOM 1636 N N . THR A 1 216 ? -11.019 -2.544 16.752 1.00 83.31 216 THR A N 1
ATOM 1637 C CA . THR A 1 216 ? -10.981 -2.532 15.288 1.00 83.31 216 THR A CA 1
ATOM 1638 C C . THR A 1 216 ? -12.307 -3.053 14.777 1.00 83.31 216 THR A C 1
ATOM 1640 O O . THR A 1 216 ? -12.678 -4.197 15.033 1.00 83.31 216 THR A O 1
ATOM 1643 N N . GLY A 1 217 ? -13.048 -2.198 14.078 1.00 81.94 217 GLY A N 1
ATOM 1644 C CA . GLY A 1 217 ? -14.258 -2.634 13.401 1.00 81.94 217 GLY A CA 1
ATOM 1645 C C . GLY A 1 217 ? -13.902 -3.338 12.090 1.00 81.94 217 GLY A C 1
ATOM 1646 O O . GLY A 1 217 ? -12.965 -2.934 11.397 1.00 81.94 217 GLY A O 1
ATOM 1647 N N . ALA A 1 218 ? -14.654 -4.375 11.731 1.00 81.38 218 ALA A N 1
ATOM 1648 C CA . ALA A 1 218 ? -14.497 -5.075 10.459 1.00 81.38 218 ALA A CA 1
ATOM 1649 C C . ALA A 1 218 ? -15.827 -5.050 9.694 1.00 81.38 218 ALA A C 1
ATOM 1651 O O . ALA A 1 218 ? -16.835 -5.498 10.249 1.00 81.38 218 ALA A O 1
ATOM 1652 N N . PRO A 1 219 ? -15.874 -4.526 8.456 1.00 85.56 219 PRO A N 1
ATOM 1653 C CA . PRO A 1 219 ? -17.068 -4.640 7.633 1.00 85.56 219 PRO A CA 1
ATOM 1654 C C . PRO A 1 219 ? -17.229 -6.091 7.163 1.00 85.56 219 PRO A C 1
ATOM 1656 O O . PRO A 1 219 ? -16.240 -6.781 6.912 1.00 85.56 219 PRO A O 1
ATOM 1659 N N . GLN A 1 220 ? -18.467 -6.559 7.028 1.00 88.81 220 GLN A N 1
ATOM 1660 C CA . GLN A 1 220 ? -18.760 -7.890 6.492 1.00 88.81 220 GLN A CA 1
ATOM 1661 C C . GLN A 1 220 ? -19.870 -7.766 5.462 1.00 88.81 220 GLN A C 1
ATOM 1663 O O . GLN A 1 220 ? -20.967 -7.326 5.792 1.00 88.81 220 GLN A O 1
ATOM 1668 N N . LEU A 1 221 ? -19.570 -8.119 4.215 1.00 92.06 221 LEU A N 1
ATOM 1669 C CA . LEU A 1 221 ? -20.523 -8.045 3.119 1.00 92.06 221 LEU A CA 1
ATOM 1670 C C . LEU A 1 221 ? -21.322 -9.346 3.024 1.00 92.06 221 LEU A C 1
ATOM 1672 O O . LEU A 1 221 ? -20.742 -10.423 2.914 1.00 92.06 221 LEU A O 1
ATOM 1676 N N . SER A 1 222 ? -22.642 -9.217 2.985 1.00 94.38 222 SER A N 1
ATOM 1677 C CA . SER A 1 222 ? -23.563 -10.253 2.524 1.00 94.38 222 SER A CA 1
ATOM 1678 C C . SER A 1 222 ? -24.295 -9.748 1.280 1.00 94.38 222 SER A C 1
ATOM 1680 O O . SER A 1 222 ? -24.705 -8.584 1.242 1.00 94.38 222 SER A O 1
ATOM 1682 N N . ILE A 1 223 ? -24.420 -10.599 0.261 1.00 94.69 223 ILE A N 1
ATOM 1683 C CA . ILE A 1 223 ? -25.029 -10.284 -1.039 1.00 94.69 223 ILE A CA 1
ATOM 1684 C C . ILE A 1 223 ? -26.198 -11.239 -1.266 1.00 94.69 223 ILE A C 1
ATOM 1686 O O . ILE A 1 223 ? -26.005 -12.452 -1.189 1.00 94.69 223 ILE A O 1
ATOM 1690 N N . ASP A 1 224 ? -27.377 -10.703 -1.578 1.00 93.19 224 ASP A N 1
ATOM 1691 C CA . ASP A 1 224 ? -28.578 -11.496 -1.846 1.00 93.19 224 ASP A CA 1
ATOM 1692 C C . ASP A 1 224 ? -29.421 -10.904 -2.999 1.00 93.19 224 ASP A C 1
ATOM 1694 O O . ASP A 1 224 ? -29.855 -9.756 -2.901 1.00 93.19 224 ASP A O 1
ATOM 1698 N N . PRO A 1 225 ? -29.668 -11.635 -4.099 1.00 92.06 225 PRO A N 1
ATOM 1699 C CA . PRO A 1 225 ? -29.079 -12.931 -4.422 1.00 92.06 225 PRO A CA 1
ATOM 1700 C C . PRO A 1 225 ? -27.616 -12.785 -4.869 1.00 92.06 225 PRO A C 1
ATOM 1702 O O . PRO A 1 225 ? -27.228 -11.793 -5.487 1.00 92.06 225 PRO A O 1
ATOM 1705 N N . ALA A 1 226 ? -26.793 -13.804 -4.607 1.00 87.56 226 ALA A N 1
ATOM 1706 C CA . ALA A 1 226 ? -25.406 -13.852 -5.087 1.00 87.56 226 ALA A CA 1
ATOM 1707 C C . ALA A 1 226 ? -25.297 -14.110 -6.604 1.00 87.56 226 ALA A C 1
ATOM 1709 O O . ALA A 1 226 ? -24.232 -13.945 -7.198 1.00 87.56 226 ALA A O 1
ATOM 1710 N N . THR A 1 227 ? -26.385 -14.543 -7.244 1.00 88.00 227 THR A N 1
ATOM 1711 C CA . THR A 1 227 ? -26.459 -14.804 -8.685 1.00 88.00 227 THR A CA 1
ATOM 1712 C C . THR A 1 227 ? -27.831 -14.393 -9.197 1.00 88.00 227 THR A C 1
ATOM 1714 O O . THR A 1 227 ? -28.844 -14.706 -8.575 1.00 88.00 227 THR A O 1
ATOM 1717 N N . VAL A 1 228 ? -27.856 -13.696 -10.331 1.00 87.44 228 VAL A N 1
ATOM 1718 C CA . VAL A 1 228 ? -29.082 -13.280 -11.013 1.00 87.44 228 VAL A CA 1
ATOM 1719 C C . VAL A 1 228 ? -29.068 -13.876 -12.411 1.00 87.44 228 VAL A C 1
ATOM 1721 O O . VAL A 1 228 ? -28.154 -13.601 -13.185 1.00 87.44 228 VAL A O 1
ATOM 1724 N N . ASP A 1 229 ? -30.087 -14.670 -12.725 1.00 88.69 229 ASP A N 1
ATOM 1725 C CA . ASP A 1 229 ? -30.373 -15.092 -14.091 1.00 88.69 229 ASP A CA 1
ATOM 1726 C C . ASP A 1 229 ? -31.287 -14.049 -14.745 1.00 88.69 229 ASP A C 1
ATOM 1728 O O . ASP A 1 229 ? -32.395 -13.787 -14.273 1.00 88.69 229 ASP A O 1
ATOM 1732 N N . ILE A 1 230 ? -30.784 -13.411 -15.800 1.00 84.31 230 ILE A N 1
ATOM 1733 C CA . ILE A 1 230 ? -31.499 -12.393 -16.581 1.00 84.31 230 ILE A CA 1
ATOM 1734 C C . ILE A 1 230 ? -32.251 -12.994 -17.777 1.00 84.31 230 ILE A C 1
ATOM 1736 O O . ILE A 1 230 ? -32.942 -12.264 -18.487 1.00 84.31 230 ILE A O 1
ATOM 1740 N N . GLY A 1 231 ? -32.141 -14.309 -17.990 1.00 85.50 231 GLY A N 1
ATOM 1741 C CA . GLY A 1 231 ? -32.764 -15.027 -19.091 1.00 85.50 231 GLY A CA 1
ATOM 1742 C C . GLY A 1 231 ? -32.230 -14.625 -20.468 1.00 85.50 231 GLY A C 1
ATOM 1743 O O . GLY A 1 231 ? -31.131 -14.091 -20.618 1.00 85.50 231 GLY A O 1
ATOM 1744 N N . THR A 1 232 ? -33.026 -14.912 -21.498 1.00 83.56 232 THR A N 1
ATOM 1745 C CA . THR A 1 232 ? -32.758 -14.478 -22.874 1.00 83.56 232 THR A CA 1
ATOM 1746 C C . THR A 1 232 ? -33.133 -13.011 -23.035 1.00 83.56 232 THR A C 1
ATOM 1748 O O . THR A 1 232 ? -34.230 -12.601 -22.657 1.00 83.56 232 THR A O 1
ATOM 1751 N N . VAL A 1 233 ? -32.230 -12.233 -23.626 1.00 81.00 233 VAL A N 1
ATOM 1752 C CA . VAL A 1 233 ? -32.349 -10.778 -23.735 1.00 81.00 233 VAL A CA 1
ATOM 1753 C C . VAL A 1 233 ? -32.384 -10.389 -25.206 1.00 81.00 233 VAL A C 1
ATOM 1755 O O . VAL A 1 233 ? -31.573 -10.872 -25.993 1.00 81.00 233 VAL A O 1
ATOM 1758 N N . THR A 1 234 ? -33.317 -9.528 -25.609 1.00 82.75 234 THR A N 1
ATOM 1759 C CA . THR A 1 234 ? -33.323 -9.018 -26.984 1.00 82.75 234 THR A CA 1
ATOM 1760 C C . THR A 1 234 ? -32.319 -7.873 -27.085 1.00 82.75 234 THR A C 1
ATOM 1762 O O . THR A 1 234 ? -32.099 -7.115 -26.134 1.00 82.75 234 THR A O 1
ATOM 1765 N N . GLN A 1 235 ? -31.668 -7.736 -28.240 1.00 83.00 235 GLN A N 1
ATOM 1766 C CA . GLN A 1 235 ? -30.804 -6.588 -28.497 1.00 83.00 235 GLN A CA 1
ATOM 1767 C C . GLN A 1 235 ? -31.585 -5.274 -28.326 1.00 83.00 235 GLN A C 1
ATOM 1769 O O . GLN A 1 235 ? -32.662 -5.102 -28.895 1.00 83.00 235 GLN A O 1
ATOM 1774 N N . GLY A 1 236 ? -31.003 -4.334 -27.578 1.00 82.50 236 GLY A N 1
ATOM 1775 C CA . GLY A 1 236 ? -31.608 -3.034 -27.268 1.00 82.50 236 GLY A CA 1
ATOM 1776 C C . GLY A 1 236 ? -32.361 -2.987 -25.937 1.00 82.50 236 GLY A C 1
ATOM 1777 O O . GLY A 1 236 ? -32.727 -1.897 -25.492 1.00 82.50 236 GLY A O 1
ATOM 1778 N N . ASP A 1 237 ? -32.545 -4.128 -25.272 1.00 83.56 237 ASP A N 1
ATOM 1779 C CA . ASP A 1 237 ? -33.189 -4.187 -23.967 1.00 83.56 237 ASP A CA 1
ATOM 1780 C C . ASP A 1 237 ? -32.332 -3.545 -22.865 1.00 83.56 237 ASP A C 1
ATOM 1782 O O . ASP A 1 237 ? -31.099 -3.653 -22.811 1.00 83.56 237 ASP A O 1
ATOM 1786 N N . LYS A 1 238 ? -33.035 -2.895 -21.932 1.00 87.38 238 LYS A N 1
ATOM 1787 C CA . LYS A 1 238 ? -32.495 -2.453 -20.646 1.00 87.38 238 LYS A CA 1
ATOM 1788 C C . LYS A 1 238 ? -33.175 -3.236 -19.540 1.00 87.38 238 LYS A C 1
ATOM 1790 O O . LYS A 1 238 ? -34.325 -2.957 -19.209 1.00 87.38 238 LYS A O 1
ATOM 1795 N N . ILE A 1 239 ? -32.469 -4.207 -18.980 1.00 87.62 239 ILE A N 1
ATOM 1796 C CA . ILE A 1 239 ? -33.059 -5.180 -18.059 1.00 87.62 239 ILE A CA 1
ATOM 1797 C C . ILE A 1 239 ? -32.583 -4.854 -16.649 1.00 87.62 239 ILE A C 1
ATOM 1799 O O . ILE A 1 239 ? -31.416 -5.106 -16.334 1.00 87.62 239 ILE A O 1
ATOM 1803 N N . PRO A 1 240 ? -33.436 -4.251 -15.803 1.00 89.94 240 PRO A N 1
ATOM 1804 C CA . PRO A 1 240 ? -33.083 -4.001 -14.421 1.00 89.94 240 PRO A CA 1
ATOM 1805 C C . PRO A 1 240 ? -33.086 -5.312 -13.640 1.00 89.94 240 PRO A C 1
ATOM 1807 O O . PRO A 1 240 ? -33.960 -6.159 -13.815 1.00 89.94 240 PRO A O 1
ATOM 1810 N N . PHE A 1 241 ? -32.152 -5.437 -12.710 1.00 90.56 241 PHE A N 1
ATOM 1811 C CA . PHE A 1 241 ? -32.187 -6.473 -11.689 1.00 90.56 241 PHE A CA 1
ATOM 1812 C C . PHE A 1 241 ? -31.873 -5.864 -10.329 1.00 90.56 241 PHE A C 1
ATOM 1814 O O . PHE A 1 241 ? -31.438 -4.717 -10.232 1.00 90.56 241 PHE A O 1
ATOM 1821 N N . SER A 1 242 ? -32.170 -6.598 -9.261 1.00 92.44 242 SER A N 1
ATOM 1822 C CA . SER A 1 242 ? -31.972 -6.115 -7.898 1.00 92.44 242 SER A CA 1
ATOM 1823 C C . SER A 1 242 ? -31.070 -7.052 -7.119 1.00 92.44 242 SER A C 1
ATOM 1825 O O . SER A 1 242 ? -31.232 -8.266 -7.180 1.00 92.44 242 SER A O 1
ATOM 1827 N N . VAL A 1 243 ? -30.137 -6.460 -6.379 1.00 92.94 243 VAL A N 1
ATOM 1828 C CA . VAL A 1 243 ? -29.239 -7.167 -5.466 1.00 92.94 243 VAL A CA 1
ATOM 1829 C C . VAL A 1 243 ? -29.198 -6.387 -4.163 1.00 92.94 243 VAL A C 1
ATOM 1831 O O . VAL A 1 243 ? -28.911 -5.190 -4.149 1.00 92.94 243 VAL A O 1
ATOM 1834 N N . GLN A 1 244 ? -29.500 -7.050 -3.061 1.00 95.00 244 GLN A N 1
ATOM 1835 C CA . GLN A 1 244 ? -29.368 -6.511 -1.724 1.00 95.00 244 GLN A CA 1
ATOM 1836 C C . GLN A 1 244 ? -27.935 -6.709 -1.235 1.00 95.00 244 GLN A C 1
ATOM 1838 O O . GLN A 1 244 ? -27.408 -7.820 -1.237 1.00 95.00 244 GLN A O 1
ATOM 1843 N N . LEU A 1 245 ? -27.318 -5.626 -0.770 1.00 95.44 245 LEU A N 1
ATOM 1844 C CA . LEU A 1 245 ? -26.081 -5.685 -0.004 1.00 95.44 245 LEU A CA 1
ATOM 1845 C C . LEU A 1 245 ? -26.395 -5.400 1.460 1.00 95.44 245 LEU A C 1
ATOM 1847 O O . LEU A 1 245 ? -27.071 -4.421 1.780 1.00 95.44 245 LEU A O 1
ATOM 1851 N N . SER A 1 246 ? -25.871 -6.231 2.352 1.00 94.88 246 SER A N 1
ATOM 1852 C CA . SER A 1 246 ? -26.006 -6.058 3.797 1.00 94.88 246 SER A CA 1
ATOM 1853 C C . SER A 1 246 ? -24.630 -6.016 4.444 1.00 94.88 246 SER A C 1
ATOM 1855 O O . SER A 1 246 ? -23.740 -6.779 4.067 1.00 94.88 246 SER A O 1
ATOM 1857 N N . ASN A 1 247 ? -24.455 -5.128 5.421 1.00 95.56 247 ASN A N 1
ATOM 1858 C CA . ASN A 1 247 ? -23.247 -5.065 6.229 1.00 95.56 247 ASN A CA 1
ATOM 1859 C C . ASN A 1 247 ? -23.490 -5.734 7.584 1.00 95.56 247 ASN A C 1
ATOM 1861 O O . ASN A 1 247 ? -24.003 -5.102 8.504 1.00 95.56 247 ASN A O 1
ATOM 1865 N N . THR A 1 248 ? -23.104 -6.998 7.729 1.00 93.12 248 THR A N 1
ATOM 1866 C CA . THR A 1 248 ? -23.229 -7.746 8.995 1.00 93.12 248 THR A CA 1
ATOM 1867 C C . THR A 1 248 ? -22.057 -7.500 9.949 1.00 93.12 248 THR A C 1
ATOM 1869 O O . THR A 1 248 ? -21.969 -8.124 11.003 1.00 93.12 248 THR A O 1
ATOM 1872 N N . GLY A 1 249 ? -21.133 -6.615 9.569 1.00 88.50 249 GLY A N 1
ATOM 1873 C CA . GLY A 1 249 ? -19.928 -6.309 10.321 1.00 88.50 249 GLY A CA 1
ATOM 1874 C C . GLY A 1 249 ? -20.120 -5.225 11.378 1.00 88.50 249 GLY A C 1
ATOM 1875 O O . GLY A 1 249 ? -21.213 -4.712 11.608 1.00 88.50 249 GLY A O 1
ATOM 1876 N N . THR A 1 250 ? -19.008 -4.844 12.001 1.00 87.94 250 THR A N 1
ATOM 1877 C CA . THR A 1 250 ? -18.934 -3.841 13.078 1.00 87.94 250 THR A CA 1
ATOM 1878 C C . THR A 1 250 ? -18.318 -2.512 12.631 1.00 87.94 250 THR A C 1
ATOM 1880 O O . THR A 1 250 ? -18.209 -1.585 13.429 1.00 87.94 250 THR A O 1
ATOM 1883 N N . ALA A 1 251 ? -17.931 -2.389 11.357 1.00 86.25 251 ALA A N 1
ATOM 1884 C CA . ALA A 1 251 ? -17.467 -1.143 10.738 1.00 86.25 251 ALA A CA 1
ATOM 1885 C C . ALA A 1 251 ? -18.265 -0.811 9.468 1.00 86.25 251 ALA A C 1
ATOM 1887 O O . ALA A 1 251 ? -18.816 -1.726 8.854 1.00 86.25 251 ALA A O 1
ATOM 1888 N N . PRO A 1 252 ? -18.321 0.468 9.046 1.00 87.38 252 PRO A N 1
ATOM 1889 C CA . PRO A 1 252 ? -18.922 0.857 7.774 1.00 87.38 252 PRO A CA 1
ATOM 1890 C C . PRO A 1 252 ? -18.306 0.098 6.591 1.00 87.38 252 PRO A C 1
ATOM 1892 O O . PRO A 1 252 ? -17.087 -0.032 6.491 1.00 87.38 252 PRO A O 1
ATOM 1895 N N . LEU A 1 253 ? -19.155 -0.378 5.684 1.00 87.31 253 LEU A N 1
ATOM 1896 C CA . LEU A 1 253 ? -18.774 -1.108 4.480 1.00 87.31 253 LEU A CA 1
ATOM 1897 C C . LEU A 1 253 ? -18.863 -0.178 3.271 1.00 87.31 253 LEU A C 1
ATOM 1899 O O . LEU A 1 253 ? -19.952 0.256 2.895 1.00 87.31 253 LEU A O 1
ATOM 1903 N N . SER A 1 254 ? -17.723 0.124 2.653 1.00 86.25 254 SER A N 1
ATOM 1904 C CA . SER A 1 254 ? -17.680 0.891 1.409 1.00 86.25 254 SER A CA 1
ATOM 1905 C C . SER A 1 254 ? -17.804 -0.011 0.179 1.00 86.25 254 SER A C 1
ATOM 1907 O O . SER A 1 254 ? -17.067 -0.973 -0.007 1.00 86.25 254 SER A O 1
ATOM 1909 N N . TYR A 1 255 ? -18.769 0.370 -0.639 1.00 86.06 255 TYR A N 1
ATOM 1910 C CA . TYR A 1 255 ? -19.213 -0.108 -1.934 1.00 86.06 255 TYR A CA 1
ATOM 1911 C C . TYR A 1 255 ? -18.601 0.412 -3.230 1.00 86.06 255 TYR A C 1
ATOM 1913 O O . TYR A 1 255 ? -18.571 1.630 -3.393 1.00 86.06 255 TYR A O 1
ATOM 1921 N N . ALA A 1 256 ? -18.275 -0.424 -4.213 1.00 83.12 256 ALA A N 1
ATOM 1922 C CA . ALA A 1 256 ? -18.315 -0.002 -5.616 1.00 83.12 256 ALA A CA 1
ATOM 1923 C C . ALA A 1 256 ? -18.819 -1.149 -6.492 1.00 83.12 256 ALA A C 1
ATOM 1925 O O . ALA A 1 256 ? -18.575 -2.311 -6.178 1.00 83.12 256 ALA A O 1
ATOM 1926 N N . THR A 1 257 ? -19.524 -0.820 -7.574 1.00 82.12 257 THR A N 1
ATOM 1927 C CA . THR A 1 257 ? -19.947 -1.808 -8.570 1.00 82.12 257 THR A CA 1
ATOM 1928 C C . THR A 1 257 ? -19.154 -1.607 -9.852 1.00 82.12 257 THR A C 1
ATOM 1930 O O . THR A 1 257 ? -18.909 -0.475 -10.270 1.00 82.12 257 THR A O 1
ATOM 1933 N N . GLN A 1 258 ? -18.722 -2.709 -10.454 1.00 74.81 258 GLN A N 1
ATOM 1934 C CA . GLN A 1 258 ? -17.987 -2.712 -11.709 1.00 74.81 258 GLN A CA 1
ATOM 1935 C C . GLN A 1 258 ? -18.490 -3.886 -12.545 1.00 74.81 258 GLN A C 1
ATOM 1937 O O . GLN A 1 258 ? -18.493 -5.016 -12.064 1.00 74.81 258 GLN A O 1
ATOM 1942 N N . GLY A 1 259 ? -18.939 -3.603 -13.767 1.00 73.38 259 GLY A N 1
ATOM 1943 C CA . GLY A 1 259 ? -19.258 -4.640 -14.744 1.00 73.38 259 GLY A CA 1
ATOM 1944 C C . GLY A 1 259 ? -17.980 -5.301 -15.259 1.00 73.38 259 GLY A C 1
ATOM 1945 O O . GLY A 1 259 ? -16.969 -4.627 -15.470 1.00 73.38 259 GLY A O 1
ATOM 1946 N N . ASP A 1 260 ? -18.028 -6.615 -15.441 1.00 66.69 260 ASP A N 1
ATOM 1947 C CA . ASP A 1 260 ? -16.989 -7.420 -16.089 1.00 66.69 260 ASP A CA 1
ATOM 1948 C C . ASP A 1 260 ? -17.068 -7.320 -17.623 1.00 66.69 260 ASP A C 1
ATOM 1950 O O . ASP A 1 260 ? -16.046 -7.235 -18.304 1.00 66.69 260 ASP A O 1
ATOM 1954 N N . CYS A 1 261 ? -18.288 -7.245 -18.156 1.00 68.12 261 CYS A N 1
ATOM 1955 C CA . CYS A 1 261 ? -18.619 -6.829 -19.511 1.00 68.12 261 CYS A CA 1
ATOM 1956 C C . CYS A 1 261 ? -19.048 -5.352 -19.515 1.00 68.12 261 CYS A C 1
ATOM 1958 O O . CYS A 1 261 ? -19.647 -4.851 -18.561 1.00 68.12 261 CYS A O 1
ATOM 1960 N N . GLY A 1 262 ? -18.875 -4.660 -20.645 1.00 70.50 262 GLY A N 1
ATOM 1961 C CA . GLY A 1 262 ? -19.475 -3.330 -20.845 1.00 70.50 262 GLY A CA 1
ATOM 1962 C C . GLY A 1 262 ? -21.014 -3.340 -20.873 1.00 70.50 262 GLY A C 1
ATOM 1963 O O . GLY A 1 262 ? -21.629 -2.294 -21.043 1.00 70.50 262 GLY A O 1
ATOM 1964 N N . CYS A 1 263 ? -21.633 -4.518 -20.752 1.00 77.44 263 CYS A N 1
ATOM 1965 C CA . CYS A 1 263 ? -23.069 -4.737 -20.812 1.00 77.44 263 CYS A CA 1
ATOM 1966 C C . CYS A 1 263 ? -23.782 -4.484 -19.479 1.00 77.44 263 CYS A C 1
ATOM 1968 O O . CYS A 1 263 ? -24.964 -4.153 -19.482 1.00 77.44 263 CYS A O 1
ATOM 1970 N N . VAL A 1 264 ? -23.085 -4.583 -18.342 1.00 82.44 264 VAL A N 1
ATOM 1971 C CA . VAL A 1 264 ? -23.665 -4.328 -17.017 1.00 82.44 264 VAL A CA 1
ATOM 1972 C C . VAL A 1 264 ? -23.389 -2.887 -16.604 1.00 82.44 264 VAL A C 1
ATOM 1974 O O . VAL A 1 264 ? -22.249 -2.488 -16.368 1.00 82.44 264 VAL A O 1
ATOM 1977 N N . VAL A 1 265 ? -24.457 -2.108 -16.454 1.00 80.56 265 VAL A N 1
ATOM 1978 C CA . VAL A 1 265 ? -24.397 -0.762 -15.890 1.00 80.56 265 VAL A CA 1
ATOM 1979 C C . VAL A 1 265 ? -24.621 -0.860 -14.384 1.00 80.56 265 VAL A C 1
ATOM 1981 O O . VAL A 1 265 ? -25.720 -1.154 -13.904 1.00 80.56 265 VAL A O 1
ATOM 1984 N N . GLY A 1 266 ? -23.540 -0.632 -13.642 1.00 80.81 266 GLY A N 1
ATOM 1985 C CA . GLY A 1 266 ? -23.529 -0.645 -12.185 1.00 80.81 266 GLY A CA 1
ATOM 1986 C C . GLY A 1 266 ? -24.268 0.537 -11.544 1.00 80.81 266 GLY A C 1
ATOM 1987 O O . GLY A 1 266 ? -24.660 1.503 -12.199 1.00 80.81 266 GLY A O 1
ATOM 1988 N N . THR A 1 267 ? -24.437 0.470 -10.227 1.00 82.44 267 THR A N 1
ATOM 1989 C CA . THR A 1 267 ? -24.933 1.575 -9.396 1.00 82.44 267 THR A CA 1
ATOM 1990 C C . THR A 1 267 ? -23.780 2.420 -8.840 1.00 82.44 267 THR A C 1
ATOM 1992 O O . THR A 1 267 ? -22.681 1.887 -8.637 1.00 82.44 267 THR A O 1
ATOM 1995 N N . PRO A 1 268 ? -24.009 3.708 -8.512 1.00 82.00 268 PRO A N 1
ATOM 1996 C CA . PRO A 1 268 ? -22.997 4.544 -7.869 1.00 82.00 268 PRO A CA 1
ATOM 1997 C C . PRO A 1 268 ? -22.400 3.891 -6.608 1.00 82.00 268 PRO A C 1
ATOM 1999 O O . PRO A 1 268 ? -23.105 3.154 -5.911 1.00 82.00 268 PRO A O 1
ATOM 2002 N N . PRO A 1 269 ? -21.116 4.150 -6.297 1.00 84.75 269 PRO A N 1
ATOM 2003 C CA . PRO A 1 269 ? -20.502 3.678 -5.062 1.00 84.75 269 PRO A CA 1
ATOM 2004 C C . PRO A 1 269 ? -21.196 4.284 -3.835 1.00 84.75 269 PRO A C 1
ATOM 2006 O O . PRO A 1 269 ? -21.770 5.373 -3.900 1.00 84.75 269 PRO A O 1
ATOM 2009 N N . GLY A 1 270 ? -21.113 3.598 -2.697 1.00 87.19 270 GLY A N 1
ATOM 2010 C CA . GLY A 1 270 ? -21.800 4.007 -1.472 1.00 87.19 270 GLY A CA 1
ATOM 2011 C C . GLY A 1 270 ? -21.158 3.460 -0.202 1.00 87.19 270 GLY A C 1
ATOM 2012 O O . GLY A 1 270 ? -20.141 2.769 -0.247 1.00 87.19 270 GLY A O 1
ATOM 2013 N N . VAL A 1 271 ? -21.752 3.776 0.949 1.00 88.31 271 VAL A N 1
ATOM 2014 C CA . VAL A 1 271 ? -21.327 3.271 2.263 1.00 88.31 271 VAL A CA 1
ATOM 2015 C C . VAL A 1 271 ? -22.538 2.714 3.001 1.00 88.31 271 VAL A C 1
ATOM 2017 O O . VAL A 1 271 ? -23.571 3.374 3.075 1.00 88.31 271 VAL A O 1
ATOM 2020 N N . ILE A 1 272 ? -22.402 1.511 3.553 1.00 91.06 272 ILE A N 1
ATOM 2021 C CA . ILE A 1 272 ? -23.426 0.843 4.358 1.00 91.06 272 ILE A CA 1
ATOM 2022 C C . ILE A 1 272 ? -22.945 0.847 5.817 1.00 91.06 272 ILE A C 1
ATOM 2024 O O . ILE A 1 272 ? -21.894 0.262 6.102 1.00 91.06 272 ILE A O 1
ATOM 2028 N N . PRO A 1 273 ? -23.652 1.498 6.759 1.00 91.44 273 PRO A N 1
ATOM 2029 C CA . PRO A 1 273 ? -23.273 1.458 8.173 1.00 91.44 273 PRO A CA 1
ATOM 2030 C C . PRO A 1 273 ? -23.334 0.020 8.731 1.00 91.44 273 PRO A C 1
ATOM 2032 O O . PRO A 1 273 ? -23.953 -0.840 8.103 1.00 91.44 273 PRO A O 1
ATOM 2035 N N . PRO A 1 274 ? -22.706 -0.277 9.885 1.00 92.31 274 PRO A N 1
ATOM 2036 C CA . PRO A 1 274 ? -22.861 -1.566 10.571 1.00 92.31 274 PRO A CA 1
ATOM 2037 C C . PRO A 1 274 ? -24.337 -1.938 10.767 1.00 92.31 274 PRO A C 1
ATOM 2039 O O . PRO A 1 274 ? -25.130 -1.097 11.187 1.00 92.31 274 PRO A O 1
ATOM 2042 N N . GLY A 1 275 ? -24.715 -3.173 10.431 1.00 94.56 275 GLY A N 1
ATOM 2043 C CA . GLY A 1 275 ? -26.107 -3.647 10.445 1.00 94.56 275 GLY A CA 1
ATOM 2044 C C . GLY A 1 275 ? -26.999 -3.059 9.343 1.00 94.56 275 GLY A C 1
ATOM 2045 O O . GLY A 1 275 ? -28.179 -3.394 9.263 1.00 94.56 275 GLY A O 1
ATOM 2046 N N . GLY A 1 276 ? -26.462 -2.174 8.501 1.00 96.00 276 GLY A N 1
ATOM 2047 C CA . GLY A 1 276 ? -27.193 -1.524 7.425 1.00 96.00 276 GLY A CA 1
ATOM 2048 C C . GLY A 1 276 ? -27.421 -2.434 6.222 1.00 96.00 276 GLY A C 1
ATOM 2049 O O . GLY A 1 276 ? -26.715 -3.421 6.001 1.00 96.00 276 GLY A O 1
ATOM 2050 N N . VAL A 1 277 ? -28.391 -2.038 5.403 1.00 96.19 277 VAL A N 1
ATOM 2051 C CA . VAL A 1 277 ? -28.790 -2.724 4.173 1.00 96.19 277 VAL A CA 1
ATOM 2052 C C . VAL A 1 277 ? -29.003 -1.686 3.075 1.00 96.19 277 VAL A C 1
ATOM 2054 O O . VAL A 1 277 ? -29.528 -0.603 3.337 1.00 96.19 277 VAL A O 1
ATOM 2057 N N . VAL A 1 278 ? -28.623 -2.010 1.840 1.00 96.06 278 VAL A N 1
ATOM 2058 C CA . VAL A 1 278 ? -28.951 -1.219 0.649 1.00 96.06 278 VAL A CA 1
ATOM 2059 C C . VAL A 1 278 ? -29.408 -2.135 -0.481 1.00 96.06 278 VAL A C 1
ATOM 2061 O O . VAL A 1 278 ? -28.851 -3.211 -0.688 1.00 96.06 278 VAL A O 1
ATOM 2064 N N . LEU A 1 279 ? -30.420 -1.698 -1.229 1.00 94.94 279 LEU A N 1
ATOM 2065 C CA . LEU A 1 279 ? -30.869 -2.372 -2.442 1.00 94.94 279 LEU A CA 1
ATOM 2066 C C . LEU A 1 279 ? -30.228 -1.702 -3.656 1.00 94.94 279 LEU A C 1
ATOM 2068 O O . LEU A 1 279 ? -30.507 -0.537 -3.946 1.00 94.94 279 LEU A O 1
ATOM 2072 N N . LEU A 1 280 ? -29.390 -2.439 -4.374 1.00 92.69 280 LEU A N 1
ATOM 2073 C CA . LEU A 1 280 ? -28.839 -2.001 -5.647 1.00 92.69 280 LEU A CA 1
ATOM 2074 C C . LEU A 1 280 ? -29.790 -2.378 -6.774 1.00 92.69 280 LEU A C 1
ATOM 2076 O O . LEU A 1 280 ? -30.364 -3.465 -6.772 1.00 92.69 280 LEU A O 1
ATOM 2080 N N . ARG A 1 281 ? -29.927 -1.475 -7.747 1.00 92.19 281 ARG A N 1
ATOM 2081 C CA . ARG A 1 281 ? -30.724 -1.669 -8.966 1.00 92.19 281 ARG A CA 1
ATOM 2082 C C . ARG A 1 281 ? -29.875 -1.464 -10.227 1.00 92.19 281 ARG A C 1
ATOM 2084 O O . ARG A 1 281 ? -30.097 -0.493 -10.954 1.00 92.19 281 ARG A O 1
ATOM 2091 N N . PRO A 1 282 ? -28.841 -2.291 -10.445 1.00 89.12 282 PRO A N 1
ATOM 2092 C CA . PRO A 1 282 ? -28.109 -2.302 -11.709 1.00 89.12 282 PRO A CA 1
ATOM 2093 C C . PRO A 1 282 ? -29.020 -2.721 -12.873 1.00 89.12 282 PRO A C 1
ATOM 2095 O O . PRO A 1 282 ? -30.139 -3.206 -12.679 1.00 89.12 282 PRO A O 1
ATOM 2098 N N . HIS A 1 283 ? -28.535 -2.539 -14.098 1.00 88.19 283 HIS A N 1
ATOM 2099 C CA . HIS A 1 283 ? -29.224 -3.041 -15.283 1.00 88.19 283 HIS A CA 1
ATOM 2100 C C . HIS A 1 283 ? -28.245 -3.539 -16.339 1.00 88.19 283 HIS A C 1
ATOM 2102 O O . HIS A 1 283 ? -27.127 -3.036 -16.452 1.00 88.19 283 HIS A O 1
ATOM 2108 N N . VAL A 1 284 ? -28.688 -4.504 -17.138 1.00 87.56 284 VAL A N 1
ATOM 2109 C CA . VAL A 1 284 ? -28.009 -4.870 -18.382 1.00 87.56 284 VAL A CA 1
ATOM 2110 C C . VAL A 1 284 ? -28.472 -3.939 -19.492 1.00 87.56 284 VAL A C 1
ATOM 2112 O O . VAL A 1 284 ? -29.661 -3.657 -19.598 1.00 87.56 284 VAL A O 1
ATOM 2115 N N . ASN A 1 285 ? -27.537 -3.457 -20.303 1.00 85.75 285 ASN A N 1
ATOM 2116 C CA . ASN A 1 285 ? -27.785 -2.684 -21.510 1.00 85.75 285 ASN A CA 1
ATOM 2117 C C . ASN A 1 285 ? -27.232 -3.453 -22.717 1.00 85.75 285 ASN A C 1
ATOM 2119 O O . ASN A 1 285 ? -26.024 -3.460 -22.958 1.00 85.75 285 ASN A O 1
ATOM 2123 N N . SER A 1 286 ? -28.119 -4.094 -23.481 1.00 83.19 286 SER A N 1
ATOM 2124 C CA . SER A 1 286 ? -27.744 -4.918 -24.639 1.00 83.19 286 SER A CA 1
ATOM 2125 C C . SER A 1 286 ? -27.662 -4.129 -25.954 1.00 83.19 286 SER A C 1
ATOM 2127 O O . SER A 1 286 ? -27.493 -4.729 -27.010 1.00 83.19 286 SER A O 1
ATOM 2129 N N . THR A 1 287 ? -27.764 -2.793 -25.926 1.00 81.56 287 THR A N 1
ATOM 2130 C CA . THR A 1 287 ? -27.820 -1.954 -27.145 1.00 81.56 287 THR A CA 1
ATOM 2131 C C . THR A 1 287 ? -26.640 -2.196 -28.097 1.00 81.56 287 THR A C 1
ATOM 2133 O O . THR A 1 287 ? -26.832 -2.272 -29.309 1.00 81.56 287 THR A O 1
ATOM 2136 N N . GLU A 1 288 ? -25.427 -2.353 -27.560 1.00 75.12 288 GLU A N 1
ATOM 2137 C CA . GLU A 1 288 ? -24.195 -2.493 -28.353 1.00 75.12 288 GLU A CA 1
ATOM 2138 C C . GLU A 1 288 ? -23.822 -3.949 -28.692 1.00 75.12 288 GLU A C 1
ATOM 2140 O O . GLU A 1 288 ? -22.778 -4.193 -29.295 1.00 75.12 288 GLU A O 1
ATOM 2145 N N . TYR A 1 289 ? -24.664 -4.925 -28.339 1.00 70.50 289 TYR A N 1
ATOM 2146 C CA . TYR A 1 289 ? -24.368 -6.348 -28.519 1.00 70.50 289 TYR A CA 1
ATOM 2147 C C . TYR A 1 289 ? -25.295 -6.959 -29.571 1.00 70.50 289 TYR A C 1
ATOM 2149 O O . TYR A 1 289 ? -26.513 -6.859 -29.471 1.00 70.50 289 TYR A O 1
ATOM 2157 N N . SER A 1 290 ? -24.709 -7.584 -30.595 1.00 64.56 290 SER A N 1
ATOM 2158 C CA . SER A 1 290 ? -25.454 -8.242 -31.675 1.00 64.56 290 SER A CA 1
ATOM 2159 C C . SER A 1 290 ? -25.611 -9.737 -31.391 1.00 64.56 290 SER A C 1
ATOM 2161 O O . SER A 1 290 ? -24.635 -10.421 -31.090 1.00 64.56 290 SER A O 1
ATOM 2163 N N . GLY A 1 291 ? -26.843 -10.242 -31.471 1.00 60.75 291 GLY A N 1
ATOM 2164 C CA . GLY A 1 291 ? -27.181 -11.638 -31.175 1.00 60.75 291 GLY A CA 1
ATOM 2165 C C . GLY A 1 291 ? -28.603 -11.798 -30.627 1.00 60.75 291 GLY A C 1
ATOM 2166 O O . GLY A 1 291 ? -29.279 -10.805 -30.363 1.00 60.75 291 GLY A O 1
ATOM 2167 N N . LYS A 1 292 ? -29.052 -13.051 -30.498 1.00 48.38 292 LYS A N 1
ATOM 2168 C CA . LYS A 1 292 ? -30.233 -13.452 -29.718 1.00 48.38 292 LYS A CA 1
ATOM 2169 C C . LYS A 1 292 ? -29.781 -14.199 -28.473 1.00 48.38 292 LYS A C 1
ATOM 2171 O O . LYS A 1 292 ? -28.758 -14.909 -28.597 1.00 48.38 292 LYS A O 1
#

Sequence (292 aa):
MVLPLLGLLASDIVTFGPGTSPEFQDTVRGISAAVEKGDKAKASRLLALLPAKTVTYSWDESAIPKASRADFATARDKAFMEWNGAAPGLRFKKAPQGALQFRFSPLLANRPEDANPLGVAIFFNEKAAPRMESIIGLSRSLKKVPLTVTELRGAVRYSLARYFGLSDQAQGGVRRPDLPGSPGILTNSDLRTVGGNFELIDKLRVAVQENKPVQTGAPQLSIDPATVDIGTVTQGDKIPFSVQLSNTGTAPLSYATQGDCGCVVGTPPGVIPPGGVVLLRPHVNSTEYSGK

Radius of gyration: 22.84 Å; chains: 1; bounding box: 60×36×78 Å

Foldseek 3Di:
DDDPPPPPPPFAEDEADFQFAPVLLVLLQQLLVCLVVVNLVSNVLSLVLAFDLEWEEEEDCVPPDPVCVVLLVVLLVVLQVQCCVLAPSRHYHYDNFTLEYEEEDCFADDDPPDQFTFQWDKDADSDDTNRIYIYGHQAIGPVRHGDDSLLSSLSSNLSVLVSLRGYCPGPFQRHGSNDDDDSRHGDPSSSVNSVSSVVSSVVSVVCSVVSRRHHYKDWDKDKPPPDDDQDDDDAQDKAKDKMKIFTCIQAKDWDDDDDPDPQKAWDHIDIAGHRGMDMTIIIGGRNPPDDD

Secondary structure (DSSP, 8-state):
----------PEEE-PPTTB-HHHHHHHHHHHHHHHTT-HHHHHHHHTTSPPSEEEEEE--TTS-GGGHHHHHHHHHHHHHHHHHHSTT-EEEE-TT-SEEEEEESSPPPPTT-SS--SEEEEE-SSSS-SEEEEEESEETTTTEEPPHHHHHHHHHHHHHHHTTB-TT-SSS---TTSSSS-----HHHHHHHHHHHHHHHHHHHHHHHT--EEEP---EEEESS-----S--TT-EEE--EEEEE-SSS-EEE----SSTTEEPPPPEEE-TT-EEEE--EEE-TT----